Protein AF-A0A2M7IBN9-F1 (afdb_monomer)

Solvent-accessible surface area (backbone atoms only — not comparable to full-atom values): 12007 Å² total; per-residue (Å²): 128,65,73,88,86,82,81,90,45,73,69,54,51,56,48,49,55,52,49,53,57,50,48,53,52,59,75,72,48,92,68,54,70,69,57,52,52,49,52,52,55,53,50,47,42,51,48,30,38,56,55,40,38,81,78,68,38,83,72,50,68,68,49,44,41,36,49,74,72,72,45,91,69,94,69,57,72,61,50,56,44,43,41,55,17,38,50,55,44,52,53,51,43,58,56,44,51,75,68,58,71,87,59,68,43,69,66,53,56,26,48,50,37,31,43,51,35,52,93,69,55,59,76,87,56,50,47,36,70,31,84,60,80,66,73,43,55,40,90,88,79,64,48,78,75,44,71,46,64,57,35,88,49,38,69,59,52,50,51,31,49,30,53,50,70,50,55,86,55,96,75,68,71,54,52,72,59,47,20,53,51,50,26,52,50,43,52,53,50,40,49,39,86,67,62,37,72,48,42,22,53,52,52,24,48,57,60,69,101

Foldseek 3Di:
DDDDDDDCDPVNVVVVVVVVVVVVCVVPDPDDPVRVVVVVLVVLLVCLCVLVVVVPQPDDSVQLSCLVVVHDHDDDPLSSLQSVLSNVLVVVLVVCVVVVPLFDALQNLLVNQLSNCPVPDDPVQRSAFDQDWDFDADPPPRHGPDGADHSVCLVVLRRVLRVVRNDPDPPDDDLLVSLVVQLVSQVRNVGGPDCSSSSSNSSSVSSVD

Mean predicted aligned error: 4.25 Å

Sequence (209 aa):
MFNPTFVITNKILNNISKIEASEEVIRHSPLLPLWEKQFKEEALIRSAYHGTHIEGNNLHKDDAKDVLLGKDVIGRPRDIQEIINYRKVIDFIDEEAKKKIDKISEQIIKKLHRILTDKILVNEQIGEYRTKQVIIKNSANGEVTFRPPVPIEVPFLMREFVYWLGRDDKDKLHPILKAGIAHHELVRIHPFLDGNGRVSRVLATLILF

Structure (mmCIF, N/CA/C/O backbone):
data_AF-A0A2M7IBN9-F1
#
_entry.id   AF-A0A2M7IBN9-F1
#
loop_
_atom_site.group_PDB
_atom_site.id
_atom_site.type_symbol
_atom_site.label_atom_id
_atom_site.label_alt_id
_atom_site.label_comp_id
_atom_site.label_asym_id
_atom_site.label_entity_id
_atom_site.label_seq_id
_atom_site.pdbx_PDB_ins_code
_atom_site.Cartn_x
_atom_site.Cartn_y
_atom_site.Cartn_z
_atom_site.occupancy
_atom_site.B_iso_or_equiv
_atom_site.auth_seq_id
_atom_site.auth_comp_id
_atom_site.auth_asym_id
_atom_site.auth_atom_id
_atom_site.pdbx_PDB_model_num
ATOM 1 N N . MET A 1 1 ? -4.896 2.907 -23.875 1.00 78.81 1 MET A N 1
ATOM 2 C CA . MET A 1 1 ? -5.895 2.964 -22.795 1.00 78.81 1 MET A CA 1
ATOM 3 C C . MET A 1 1 ? -5.805 1.681 -21.983 1.00 78.81 1 MET A C 1
ATOM 5 O O . MET A 1 1 ? -6.078 0.628 -22.549 1.00 78.81 1 MET A O 1
ATOM 9 N N . PHE A 1 2 ? -5.377 1.731 -20.713 1.00 90.38 2 PHE A N 1
ATOM 10 C CA . PHE A 1 2 ? -5.352 0.535 -19.853 1.00 90.38 2 PHE A CA 1
ATOM 11 C C . PHE A 1 2 ? -6.759 -0.072 -19.751 1.00 90.38 2 PHE A C 1
ATOM 13 O O . PHE A 1 2 ? -7.737 0.644 -19.500 1.00 90.38 2 PHE A O 1
ATOM 20 N N . ASN A 1 3 ? -6.839 -1.379 -20.000 1.00 91.06 3 ASN A N 1
ATOM 21 C CA . ASN A 1 3 ? -8.054 -2.176 -19.928 1.00 91.06 3 ASN A CA 1
ATOM 22 C C . ASN A 1 3 ? -7.695 -3.571 -19.382 1.00 91.06 3 ASN A C 1
ATOM 24 O O . ASN A 1 3 ? -7.091 -4.363 -20.113 1.00 91.06 3 ASN A O 1
ATOM 28 N N . PRO A 1 4 ? -7.983 -3.868 -18.105 1.00 91.81 4 PRO A N 1
ATOM 29 C CA . PRO A 1 4 ? -7.586 -5.131 -17.500 1.00 91.81 4 PRO A CA 1
ATOM 30 C C . PRO A 1 4 ? -8.342 -6.297 -18.140 1.00 91.81 4 PRO A C 1
ATOM 32 O O . PRO A 1 4 ? -9.554 -6.243 -18.327 1.00 91.81 4 PRO A O 1
ATOM 35 N N . THR A 1 5 ? -7.624 -7.378 -18.441 1.00 92.00 5 THR A N 1
ATOM 36 C CA . THR A 1 5 ? -8.233 -8.639 -18.880 1.00 92.00 5 THR A CA 1
ATOM 37 C C . THR A 1 5 ? -8.317 -9.577 -17.688 1.00 92.00 5 THR A C 1
ATOM 39 O O . THR A 1 5 ? -7.295 -9.938 -17.106 1.00 92.00 5 THR A O 1
ATOM 42 N N . PHE A 1 6 ? -9.529 -9.963 -17.309 1.00 91.69 6 PHE A N 1
ATOM 43 C CA . PHE A 1 6 ? -9.773 -10.885 -16.208 1.00 91.69 6 PHE A CA 1
ATOM 44 C C . PHE A 1 6 ? -11.021 -11.719 -16.492 1.00 91.69 6 PHE A C 1
ATOM 46 O O . PHE A 1 6 ? -11.883 -11.330 -17.276 1.00 91.69 6 PHE A O 1
ATOM 53 N N . VAL A 1 7 ? -11.108 -12.877 -15.840 1.00 94.00 7 VAL A N 1
ATOM 54 C CA . VAL A 1 7 ? -12.264 -13.771 -15.923 1.00 94.00 7 VAL A CA 1
ATOM 55 C C . VAL A 1 7 ? -12.817 -13.959 -14.523 1.00 94.00 7 VAL A C 1
ATOM 57 O O . VAL A 1 7 ? -12.093 -14.343 -13.601 1.00 94.00 7 VAL A O 1
ATOM 60 N N . ILE A 1 8 ? -14.112 -13.705 -14.362 1.00 94.56 8 ILE A N 1
ATOM 61 C CA . ILE A 1 8 ? -14.817 -13.998 -13.121 1.00 94.56 8 ILE A CA 1
ATOM 62 C C . ILE A 1 8 ? -15.179 -15.483 -13.134 1.00 94.56 8 ILE A C 1
ATOM 64 O O . ILE A 1 8 ? -15.944 -15.948 -13.973 1.00 94.56 8 ILE A O 1
ATOM 68 N N . THR A 1 9 ? -14.604 -16.239 -12.204 1.00 97.25 9 THR A N 1
ATOM 69 C CA . THR A 1 9 ? -14.898 -17.668 -12.033 1.00 97.25 9 THR A CA 1
ATOM 70 C C . THR A 1 9 ? -15.908 -17.878 -10.907 1.00 97.25 9 THR A C 1
ATOM 72 O O . THR A 1 9 ? -16.015 -17.045 -10.005 1.00 97.25 9 THR A O 1
ATOM 75 N N . ASN A 1 10 ? -16.575 -19.037 -10.869 1.00 98.00 10 ASN A N 1
ATOM 76 C CA . ASN A 1 10 ? -17.460 -19.404 -9.751 1.00 98.00 10 ASN A CA 1
ATOM 77 C C . ASN A 1 10 ? -16.745 -19.361 -8.392 1.00 98.00 10 ASN A C 1
ATOM 79 O O . ASN A 1 10 ? -17.351 -19.027 -7.380 1.00 98.00 10 ASN A O 1
ATOM 83 N N . LYS A 1 11 ? -15.436 -19.649 -8.354 1.00 97.94 11 LYS A N 1
ATOM 84 C CA . LYS A 1 11 ? -14.635 -19.525 -7.129 1.00 97.94 11 LYS A CA 1
ATOM 85 C C . LYS A 1 11 ? -14.522 -18.069 -6.671 1.00 97.94 11 LYS A C 1
ATOM 87 O O . LYS A 1 11 ? -14.647 -17.807 -5.480 1.00 97.94 11 LYS A O 1
ATOM 92 N N . ILE A 1 12 ? -14.302 -17.137 -7.601 1.00 96.62 12 ILE A N 1
ATOM 93 C CA . ILE A 1 12 ? -14.260 -15.699 -7.298 1.00 96.62 12 ILE A CA 1
ATOM 94 C C . ILE A 1 12 ? -15.631 -15.228 -6.810 1.00 96.62 12 ILE A C 1
ATOM 96 O O . ILE A 1 12 ? -15.695 -14.591 -5.765 1.00 96.62 12 ILE A O 1
ATOM 100 N N . LEU A 1 13 ? -16.710 -15.600 -7.506 1.00 96.50 13 LEU A N 1
ATOM 101 C CA . LEU A 1 13 ? -18.076 -15.245 -7.104 1.00 96.50 13 LEU A CA 1
ATOM 102 C C . LEU A 1 13 ? -18.398 -15.749 -5.695 1.00 96.50 13 LEU A C 1
ATOM 104 O O . LEU A 1 13 ? -18.777 -14.957 -4.842 1.00 96.50 13 LEU A O 1
ATOM 108 N N . ASN A 1 14 ? -18.137 -17.029 -5.412 1.00 98.00 14 ASN A N 1
ATOM 109 C CA . ASN A 1 14 ? -18.356 -17.608 -4.085 1.00 98.00 14 ASN A CA 1
ATOM 110 C C . ASN A 1 14 ? -17.540 -16.907 -2.988 1.00 98.00 14 ASN A C 1
ATOM 112 O O . ASN A 1 14 ? -18.002 -16.799 -1.854 1.00 98.00 14 ASN A O 1
ATOM 116 N N . ASN A 1 15 ? -16.324 -16.451 -3.299 1.00 97.56 15 ASN A N 1
ATOM 117 C CA . ASN A 1 15 ? -15.509 -15.701 -2.347 1.00 97.56 15 ASN A CA 1
ATOM 118 C C . ASN A 1 15 ? -16.074 -14.299 -2.102 1.00 97.56 15 ASN A C 1
ATOM 120 O O . ASN A 1 15 ? -16.166 -13.903 -0.945 1.00 97.56 15 ASN A O 1
ATOM 124 N N . ILE A 1 16 ? -16.488 -13.584 -3.153 1.00 96.56 16 ILE A N 1
ATOM 125 C CA . ILE A 1 16 ? -17.140 -12.273 -3.023 1.00 96.56 16 ILE A CA 1
ATOM 126 C C . ILE A 1 16 ? -18.407 -12.412 -2.178 1.00 96.56 16 ILE A C 1
ATOM 128 O O . ILE A 1 16 ? -18.530 -11.720 -1.177 1.00 96.56 16 ILE A O 1
ATOM 132 N N . SER A 1 17 ? -19.281 -13.380 -2.473 1.00 97.12 17 SER A N 1
ATOM 133 C CA . SER A 1 17 ? -20.505 -13.601 -1.691 1.00 97.12 17 SER A CA 1
ATOM 134 C C . SER A 1 17 ? -20.235 -13.857 -0.204 1.00 97.12 17 SER A C 1
ATOM 136 O O . SER A 1 17 ? -20.979 -13.379 0.644 1.00 97.12 17 SER A O 1
ATOM 138 N N . LYS A 1 18 ? -19.166 -14.591 0.138 1.00 97.94 18 LYS A N 1
ATOM 139 C CA . LYS A 1 18 ? -18.773 -14.817 1.541 1.00 97.94 18 LYS A CA 1
ATOM 140 C C . LYS A 1 18 ? -18.232 -13.558 2.215 1.00 97.94 18 LYS A C 1
ATOM 142 O O . LYS A 1 18 ? -18.478 -13.371 3.406 1.00 97.94 18 LYS A O 1
ATOM 147 N N . ILE A 1 19 ? -17.474 -12.743 1.480 1.00 96.56 19 ILE A N 1
ATOM 148 C CA . ILE A 1 19 ? -16.934 -11.475 1.981 1.00 96.56 19 ILE A CA 1
ATOM 149 C C . ILE A 1 19 ? -18.088 -10.513 2.256 1.00 96.56 19 ILE A C 1
ATOM 151 O O . ILE A 1 19 ? -18.212 -10.079 3.393 1.00 96.56 19 ILE A O 1
ATOM 155 N N . GLU A 1 20 ? -18.977 -10.296 1.286 1.00 95.81 20 GLU A N 1
ATOM 156 C CA . GLU A 1 20 ? -20.157 -9.429 1.425 1.00 95.81 20 GLU A CA 1
ATOM 157 C C . GLU A 1 20 ? -21.059 -9.875 2.583 1.00 95.81 20 GLU A C 1
ATOM 159 O O . GLU A 1 20 ? -21.444 -9.069 3.421 1.00 95.81 20 GLU A O 1
ATOM 164 N N . ALA A 1 21 ? -21.333 -11.181 2.704 1.00 96.88 21 ALA A N 1
ATOM 165 C CA . ALA A 1 21 ? -22.134 -11.699 3.813 1.00 96.88 21 ALA A CA 1
ATOM 166 C C . ALA A 1 21 ? -21.483 -11.431 5.182 1.00 96.88 21 ALA A C 1
ATOM 168 O O . ALA A 1 21 ? -22.176 -11.167 6.161 1.00 96.88 21 ALA 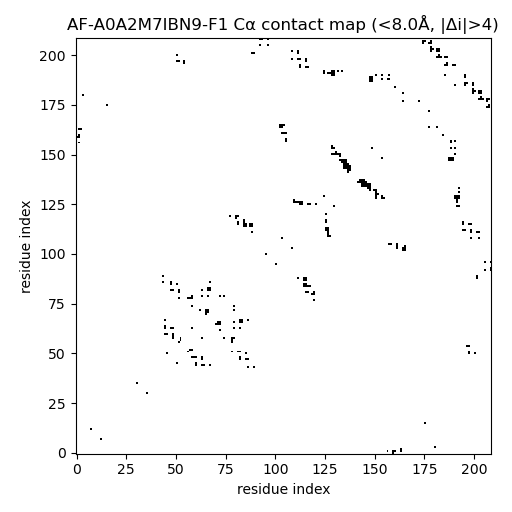A O 1
ATOM 169 N N . SER A 1 22 ? -20.152 -11.509 5.259 1.00 96.19 22 SER A N 1
ATOM 170 C CA . SER A 1 22 ? -19.409 -11.254 6.498 1.00 96.19 22 SER A CA 1
ATOM 171 C C . SER A 1 22 ? -19.332 -9.757 6.806 1.00 96.19 22 SER A C 1
ATOM 173 O O . SER A 1 22 ? -19.460 -9.360 7.962 1.00 96.19 22 SER A O 1
ATOM 175 N N . GLU A 1 23 ? -19.141 -8.928 5.779 1.00 93.62 23 GLU A N 1
ATOM 176 C CA . GLU A 1 23 ? -19.142 -7.470 5.878 1.00 93.62 23 GLU A CA 1
ATOM 177 C C . GLU A 1 23 ? -20.494 -6.950 6.366 1.00 93.62 23 GLU A C 1
ATOM 179 O O . GLU A 1 23 ? -20.528 -6.146 7.294 1.00 93.62 23 GLU A O 1
ATOM 184 N N . GLU A 1 24 ? -21.596 -7.462 5.819 1.00 95.12 24 GLU A N 1
ATOM 185 C CA . GLU A 1 24 ? -22.952 -7.070 6.208 1.00 95.12 24 GLU A CA 1
ATOM 186 C C . GLU A 1 24 ? -23.222 -7.361 7.691 1.00 95.12 24 GLU A C 1
ATOM 188 O O . GLU A 1 24 ? -23.715 -6.504 8.429 1.00 95.12 24 GLU A O 1
ATOM 193 N N . VAL A 1 25 ? -22.806 -8.538 8.175 1.00 94.81 25 VAL A N 1
ATOM 194 C CA . VAL A 1 25 ? -22.886 -8.874 9.605 1.00 94.81 25 VAL A CA 1
ATOM 195 C C . VAL A 1 25 ? -22.097 -7.870 10.444 1.00 94.81 25 VAL A C 1
ATOM 197 O O . VAL A 1 25 ? -22.600 -7.412 11.469 1.00 94.81 25 VAL A O 1
ATOM 200 N N . ILE A 1 26 ? -20.884 -7.495 10.025 1.00 91.38 26 ILE A N 1
ATOM 201 C CA . ILE A 1 26 ? -20.045 -6.535 10.758 1.00 91.38 26 ILE A CA 1
ATOM 202 C C . ILE A 1 26 ? -20.678 -5.137 10.757 1.00 91.38 26 ILE A C 1
ATOM 204 O O . ILE A 1 26 ? -20.758 -4.517 11.818 1.00 91.38 26 ILE A O 1
ATOM 208 N N . ARG A 1 27 ? -21.159 -4.649 9.606 1.00 89.56 27 ARG A N 1
ATOM 209 C CA . ARG A 1 27 ? -21.756 -3.308 9.456 1.00 89.56 27 ARG A CA 1
ATOM 210 C C . ARG A 1 27 ? -23.017 -3.119 10.295 1.00 89.56 27 ARG A C 1
ATOM 212 O O . ARG A 1 27 ? -23.250 -2.018 10.788 1.00 89.56 27 ARG A O 1
ATOM 219 N N . HIS A 1 28 ? -23.801 -4.181 10.473 1.00 92.62 28 HIS A N 1
ATOM 220 C CA . HIS A 1 28 ? -25.064 -4.143 11.213 1.00 92.62 28 HIS A CA 1
ATOM 221 C C . HIS A 1 28 ? -24.975 -4.705 12.639 1.00 92.62 28 HIS A C 1
ATOM 223 O O . HIS A 1 28 ? -25.976 -4.728 13.357 1.00 92.62 28 HIS A O 1
ATOM 229 N N . SER A 1 29 ? -23.788 -5.127 13.083 1.00 92.25 29 SER A N 1
ATOM 230 C CA . SER A 1 29 ? -23.578 -5.573 14.461 1.00 92.25 29 SER A CA 1
ATOM 231 C C . SER A 1 29 ? -23.591 -4.387 15.434 1.00 92.25 29 SER A C 1
ATOM 233 O O . SER A 1 29 ? -22.875 -3.408 15.215 1.00 92.25 29 SER A O 1
ATOM 235 N N . PRO A 1 30 ? -24.336 -4.460 16.553 1.00 90.94 30 PRO A N 1
ATOM 236 C CA . PRO A 1 30 ? -24.292 -3.429 17.582 1.00 90.94 30 PRO A CA 1
ATOM 237 C C . PRO A 1 30 ? -22.958 -3.510 18.340 1.00 90.94 30 PRO A C 1
ATOM 239 O O . PRO A 1 30 ? -22.798 -4.299 19.272 1.00 90.94 30 PRO A O 1
ATOM 242 N N . LEU A 1 31 ? -21.981 -2.700 17.933 1.00 88.56 31 LEU A N 1
ATOM 243 C CA . LEU A 1 31 ? -20.672 -2.617 18.581 1.00 88.56 31 LEU A CA 1
ATOM 244 C C . LEU A 1 31 ? -20.651 -1.479 19.604 1.00 88.56 31 LEU A C 1
ATOM 246 O O . LEU A 1 31 ? -20.965 -0.334 19.284 1.00 88.56 31 LEU A O 1
ATOM 250 N N . LEU A 1 32 ? -20.240 -1.775 20.843 1.00 93.44 32 LEU A N 1
ATOM 251 C CA . LEU A 1 32 ? -19.954 -0.705 21.802 1.00 93.44 32 LEU A CA 1
ATOM 252 C C . LEU A 1 32 ? -18.694 0.053 21.345 1.00 93.44 32 LEU A C 1
ATOM 254 O O . LEU A 1 32 ? -17.743 -0.595 20.894 1.00 93.44 32 LEU A O 1
ATOM 258 N N . PRO A 1 33 ? -18.613 1.382 21.552 1.00 92.38 33 PRO A N 1
ATOM 259 C CA . PRO A 1 33 ? -17.470 2.189 21.110 1.00 92.38 33 PRO A CA 1
ATOM 260 C C . PRO A 1 33 ? -16.101 1.677 21.588 1.00 92.38 33 PRO A C 1
ATOM 262 O O . PRO A 1 33 ? -15.102 1.802 20.883 1.00 92.38 33 PRO A O 1
ATOM 265 N N . LEU A 1 34 ? -16.048 1.067 22.778 1.00 93.75 34 LEU A N 1
ATOM 266 C CA . LEU A 1 34 ? -14.828 0.462 23.315 1.00 93.75 34 LEU A CA 1
ATOM 267 C C . LEU A 1 34 ? -14.329 -0.708 22.450 1.00 93.75 34 LEU A C 1
ATOM 269 O O . LEU A 1 34 ? -13.141 -0.773 22.142 1.00 93.75 34 LEU A O 1
ATOM 273 N N . TRP A 1 35 ? -15.233 -1.599 22.030 1.00 93.12 35 TRP A N 1
ATOM 274 C CA . TRP A 1 35 ? -14.903 -2.746 21.179 1.00 93.12 35 TRP A CA 1
ATOM 275 C C . TRP A 1 35 ? -14.510 -2.302 19.773 1.00 93.12 35 TRP A C 1
ATOM 277 O O . TRP A 1 35 ? -13.536 -2.807 19.225 1.00 93.12 35 TRP A O 1
ATOM 287 N N . GLU A 1 36 ? -15.210 -1.314 19.209 1.00 90.94 36 GLU A N 1
ATOM 288 C CA . GLU A 1 36 ? -14.853 -0.748 17.905 1.00 90.94 36 GLU A CA 1
ATOM 289 C C . GLU A 1 36 ? -13.424 -0.187 17.915 1.00 90.94 36 GLU A C 1
ATOM 291 O O . GLU A 1 36 ? -12.625 -0.487 17.024 1.00 90.94 36 GLU A O 1
ATOM 296 N N . LYS A 1 37 ? -13.077 0.588 18.952 1.00 91.56 37 LYS A N 1
ATOM 297 C CA . LYS A 1 37 ? -11.721 1.116 19.128 1.00 91.56 37 LYS A CA 1
ATOM 298 C C . LYS A 1 37 ? -10.692 -0.013 19.210 1.00 91.56 37 LYS A C 1
ATOM 300 O O . LYS A 1 37 ? -9.690 0.038 18.497 1.00 91.56 37 LYS A O 1
ATOM 305 N N . GLN A 1 38 ? -10.955 -1.036 20.023 1.00 93.50 38 GLN A N 1
ATOM 306 C CA . GLN A 1 38 ? -10.052 -2.177 20.172 1.00 93.50 38 GLN A CA 1
ATOM 307 C C . GLN A 1 38 ? -9.847 -2.921 18.843 1.00 93.50 38 GLN A C 1
ATOM 309 O O . GLN A 1 38 ? -8.709 -3.195 18.463 1.00 93.50 38 GLN A O 1
ATOM 314 N N . PHE A 1 39 ? -10.915 -3.196 18.089 1.00 93.31 39 PHE A N 1
ATOM 315 C CA . PHE A 1 39 ? -10.802 -3.870 16.794 1.00 93.31 39 PHE A CA 1
ATOM 316 C C . PHE A 1 39 ? -10.023 -3.044 15.769 1.00 93.31 39 PHE A C 1
ATOM 318 O O . PHE A 1 39 ? -9.224 -3.609 15.020 1.00 93.31 39 PHE A O 1
ATOM 325 N N . LYS A 1 40 ? -10.190 -1.716 15.755 1.00 91.31 40 LYS A N 1
ATOM 326 C CA . LYS A 1 40 ? -9.394 -0.825 14.893 1.00 91.31 40 LYS A CA 1
ATOM 327 C C . LYS A 1 40 ? -7.911 -0.844 15.264 1.00 91.31 40 LYS A C 1
ATOM 329 O O . LYS A 1 40 ? -7.066 -0.919 14.373 1.00 91.31 40 LYS A O 1
ATOM 334 N N . GLU A 1 41 ? -7.584 -0.818 16.554 1.00 92.62 41 GLU A N 1
ATOM 335 C CA . GLU A 1 41 ? -6.198 -0.918 17.032 1.00 92.62 41 GLU A CA 1
ATOM 336 C C . GLU A 1 41 ? -5.568 -2.270 16.663 1.00 92.62 41 GLU A C 1
ATOM 338 O O . GLU A 1 41 ? -4.456 -2.318 16.131 1.00 92.62 41 GLU A O 1
ATOM 343 N N . GLU A 1 42 ? -6.289 -3.374 16.857 1.00 94.56 42 GLU A N 1
ATOM 344 C CA . GLU A 1 42 ? -5.821 -4.709 16.472 1.00 94.56 42 GLU A CA 1
ATOM 345 C C . GLU A 1 42 ? -5.641 -4.850 14.952 1.00 94.56 42 GLU A C 1
ATOM 347 O O . GLU A 1 42 ? -4.639 -5.412 14.491 1.00 94.56 42 GLU A O 1
ATOM 352 N N . ALA A 1 43 ? -6.579 -4.321 14.160 1.00 93.56 43 ALA A N 1
ATOM 353 C CA . ALA A 1 43 ? -6.495 -4.315 12.702 1.00 93.56 43 ALA A CA 1
ATOM 354 C C . ALA A 1 43 ? -5.287 -3.508 12.210 1.00 93.56 43 ALA A C 1
ATOM 356 O O . ALA A 1 43 ? -4.568 -3.962 11.313 1.00 93.56 43 ALA A O 1
ATOM 357 N N . LEU A 1 44 ? -5.014 -2.357 12.829 1.00 94.50 44 LEU A N 1
ATOM 358 C CA . LEU A 1 44 ? -3.832 -1.552 12.545 1.00 94.50 44 LEU A CA 1
ATOM 359 C C . LEU A 1 44 ? -2.542 -2.322 12.843 1.00 94.50 44 LEU A C 1
ATOM 361 O O . LEU A 1 44 ? -1.673 -2.382 11.975 1.00 94.50 44 LEU A O 1
ATOM 365 N N . ILE A 1 45 ? -2.416 -2.919 14.034 1.00 95.94 45 ILE A N 1
ATOM 366 C CA . ILE A 1 45 ? -1.213 -3.676 14.423 1.00 95.94 45 ILE A CA 1
ATOM 367 C C . ILE A 1 45 ? -0.949 -4.789 13.410 1.00 95.94 45 ILE A C 1
ATOM 369 O O . ILE A 1 45 ? 0.170 -4.937 12.920 1.00 95.94 45 ILE A O 1
ATOM 373 N N . ARG A 1 46 ? -1.988 -5.552 13.049 1.00 95.44 46 ARG A N 1
ATOM 374 C CA . ARG A 1 46 ? -1.877 -6.627 12.053 1.00 95.44 46 ARG A CA 1
ATOM 375 C C . ARG A 1 46 ? -1.476 -6.092 10.681 1.00 95.44 46 ARG A C 1
ATOM 377 O O . ARG A 1 46 ? -0.627 -6.698 10.032 1.00 95.44 46 ARG A O 1
ATOM 384 N N . SER A 1 47 ? -2.064 -4.978 10.255 1.00 93.94 47 SER A N 1
ATOM 385 C CA . SER A 1 47 ? -1.788 -4.373 8.950 1.00 93.94 47 SER A CA 1
ATOM 386 C C . SER A 1 47 ? -0.363 -3.834 8.864 1.00 93.94 47 SER A C 1
ATOM 388 O O . SER A 1 47 ? 0.324 -4.114 7.886 1.00 93.94 47 SER A O 1
ATOM 390 N N . ALA A 1 48 ? 0.102 -3.127 9.896 1.00 95.31 48 ALA A N 1
ATOM 391 C CA . ALA A 1 48 ? 1.463 -2.610 9.963 1.00 95.31 48 ALA A CA 1
ATOM 392 C C . ALA A 1 48 ? 2.485 -3.749 10.012 1.00 95.31 48 ALA A C 1
ATOM 394 O O . ALA A 1 48 ? 3.396 -3.778 9.191 1.00 95.31 48 ALA A O 1
ATOM 395 N N . TYR A 1 49 ? 2.287 -4.728 10.902 1.00 96.56 49 TYR A N 1
ATOM 396 C CA . TYR A 1 49 ? 3.180 -5.878 11.036 1.00 96.56 49 TYR A CA 1
ATOM 397 C C . TYR A 1 49 ? 3.277 -6.688 9.738 1.00 96.56 49 TYR A C 1
ATOM 399 O O . TYR A 1 49 ? 4.355 -6.814 9.167 1.00 96.56 49 TYR A O 1
ATOM 407 N N . HIS A 1 50 ? 2.163 -7.216 9.218 1.00 95.56 50 HIS A N 1
ATOM 408 C CA . HIS A 1 50 ? 2.217 -8.046 8.009 1.00 95.56 50 HIS A CA 1
ATOM 409 C C . HIS A 1 50 ? 2.587 -7.229 6.765 1.00 95.56 50 HIS A C 1
ATOM 411 O O . HIS A 1 50 ? 3.263 -7.736 5.870 1.00 95.56 50 HIS A O 1
ATOM 417 N N . GLY A 1 51 ? 2.181 -5.958 6.717 1.00 92.62 51 GLY A N 1
ATOM 418 C CA . GLY A 1 51 ? 2.487 -5.049 5.623 1.00 92.62 51 GLY A CA 1
ATOM 419 C C . GLY A 1 51 ? 3.976 -4.740 5.486 1.00 92.62 51 GLY A C 1
ATOM 420 O O . GLY A 1 51 ? 4.427 -4.540 4.359 1.00 92.62 51 GLY A O 1
ATOM 421 N N . THR A 1 52 ? 4.748 -4.726 6.573 1.00 93.94 52 THR A N 1
ATOM 422 C CA . THR A 1 52 ? 6.209 -4.541 6.522 1.00 93.94 52 THR A CA 1
ATOM 423 C C . THR A 1 52 ? 6.960 -5.873 6.523 1.00 93.94 52 THR A C 1
ATOM 425 O O . THR A 1 52 ? 7.961 -6.003 5.821 1.00 93.94 52 THR A O 1
ATOM 428 N N . HIS A 1 53 ? 6.464 -6.894 7.227 1.00 94.94 53 HIS A N 1
ATOM 429 C CA . HIS A 1 53 ? 7.130 -8.196 7.341 1.00 94.94 53 HIS A CA 1
ATOM 430 C C . HIS A 1 53 ? 7.274 -8.915 5.991 1.00 94.94 53 HIS A C 1
ATOM 432 O O . HIS A 1 53 ? 8.320 -9.497 5.714 1.00 94.94 53 HIS A O 1
ATOM 438 N N . ILE A 1 54 ? 6.276 -8.800 5.104 1.00 91.81 54 ILE A N 1
ATOM 439 C CA . ILE A 1 54 ? 6.348 -9.334 3.727 1.00 91.81 54 ILE A CA 1
ATOM 440 C C . ILE A 1 54 ? 7.536 -8.745 2.943 1.00 91.81 54 ILE A C 1
ATOM 442 O O . ILE A 1 54 ? 8.080 -9.406 2.063 1.00 91.81 54 ILE A O 1
ATOM 446 N N . GLU A 1 55 ? 7.960 -7.523 3.272 1.00 89.12 55 GLU A N 1
ATOM 447 C CA . GLU A 1 55 ? 9.085 -6.834 2.625 1.00 89.12 55 GLU A CA 1
ATOM 448 C C . GLU A 1 55 ? 10.431 -7.076 3.342 1.00 89.12 55 GLU A C 1
ATOM 450 O O . GLU A 1 55 ? 11.437 -6.467 2.981 1.00 89.12 55 GLU A O 1
ATOM 455 N N . GLY A 1 56 ? 10.472 -7.958 4.351 1.00 90.75 56 GLY A N 1
ATOM 456 C CA . GLY A 1 56 ? 11.697 -8.316 5.079 1.00 90.75 56 GLY A CA 1
ATOM 457 C C . GLY A 1 56 ? 11.970 -7.497 6.346 1.00 90.75 56 GLY A C 1
ATOM 458 O O . GLY A 1 56 ? 13.116 -7.430 6.805 1.00 90.75 56 GLY A O 1
ATOM 459 N N . ASN A 1 57 ? 10.943 -6.859 6.913 1.00 94.56 57 ASN A N 1
ATOM 460 C CA . ASN A 1 57 ? 11.020 -6.272 8.249 1.00 94.56 57 ASN A CA 1
ATOM 461 C C . ASN A 1 57 ? 11.052 -7.386 9.310 1.00 94.56 57 ASN A C 1
ATOM 463 O O . ASN A 1 57 ? 10.174 -8.251 9.331 1.00 94.56 57 ASN A O 1
ATOM 467 N N . ASN A 1 58 ? 12.061 -7.372 10.182 1.00 93.50 58 ASN A N 1
ATOM 468 C CA . ASN A 1 58 ? 12.339 -8.472 11.112 1.00 93.50 58 ASN A CA 1
ATOM 469 C C . ASN A 1 58 ? 11.771 -8.265 12.523 1.00 93.50 58 ASN A C 1
ATOM 471 O O . ASN A 1 58 ? 12.003 -9.114 13.381 1.00 93.50 58 ASN A O 1
ATOM 475 N N . LEU A 1 59 ? 11.057 -7.166 12.784 1.00 94.75 59 LEU A N 1
ATOM 476 C CA . LEU A 1 59 ? 10.400 -6.966 14.077 1.00 94.75 59 LEU A CA 1
ATOM 477 C C . LEU A 1 59 ? 9.359 -8.058 14.320 1.00 94.75 59 LEU A C 1
ATOM 479 O O . LEU A 1 59 ? 8.683 -8.494 13.385 1.00 94.75 59 LEU A O 1
ATOM 483 N N . HIS A 1 60 ? 9.195 -8.477 15.573 1.00 95.56 60 HIS A N 1
ATOM 484 C CA . HIS A 1 60 ? 8.097 -9.355 15.952 1.00 95.56 60 HIS A CA 1
ATOM 485 C C . HIS A 1 60 ? 6.774 -8.580 16.016 1.00 95.56 60 HIS A C 1
ATOM 487 O O . HIS A 1 60 ? 6.719 -7.350 16.002 1.00 95.56 60 HIS A O 1
ATOM 493 N N . LYS A 1 61 ? 5.659 -9.310 16.086 1.00 95.19 61 LYS A N 1
ATOM 494 C CA . LYS A 1 61 ? 4.332 -8.689 16.172 1.00 95.19 61 LYS A CA 1
ATOM 495 C C . LYS A 1 61 ? 4.170 -7.844 17.443 1.00 95.19 61 LYS A C 1
ATOM 497 O O . LYS A 1 61 ? 3.548 -6.785 17.383 1.00 95.19 61 LYS A O 1
ATOM 502 N N . ASP A 1 62 ? 4.735 -8.299 18.560 1.00 95.62 62 ASP A N 1
ATOM 503 C CA . ASP A 1 62 ? 4.699 -7.564 19.828 1.00 95.62 62 ASP A CA 1
ATOM 504 C C . ASP A 1 62 ? 5.574 -6.307 19.775 1.00 95.62 62 ASP A C 1
ATOM 506 O O . ASP A 1 62 ? 5.132 -5.251 20.217 1.00 95.62 62 ASP A O 1
ATOM 510 N N . ASP A 1 63 ? 6.728 -6.370 19.104 1.00 96.50 63 ASP A N 1
ATOM 511 C CA . ASP A 1 63 ? 7.563 -5.196 18.828 1.00 96.50 63 ASP A CA 1
ATOM 512 C C . ASP A 1 63 ? 6.797 -4.158 17.997 1.00 96.50 63 ASP A C 1
ATOM 514 O O . ASP A 1 63 ? 6.755 -2.978 18.337 1.00 96.50 63 ASP A O 1
ATOM 518 N N . ALA A 1 64 ? 6.129 -4.587 16.919 1.00 95.06 64 ALA A N 1
ATOM 519 C CA . ALA A 1 64 ? 5.315 -3.694 16.097 1.00 95.06 64 ALA A CA 1
ATOM 520 C C . ALA A 1 64 ? 4.184 -3.043 16.912 1.00 95.06 64 ALA A C 1
ATOM 522 O O . ALA A 1 64 ? 3.911 -1.854 16.748 1.00 95.06 64 ALA A O 1
ATOM 523 N N . LYS A 1 65 ? 3.545 -3.797 17.815 1.00 96.38 65 LYS A N 1
ATOM 524 C CA . LYS A 1 65 ? 2.550 -3.259 18.750 1.00 96.38 65 LYS A CA 1
ATOM 525 C C . LYS A 1 65 ? 3.169 -2.218 19.681 1.00 96.38 65 LYS A C 1
ATOM 527 O O . LYS A 1 65 ? 2.588 -1.148 19.846 1.00 96.38 65 LYS A O 1
ATOM 532 N N . ASP A 1 66 ? 4.321 -2.508 20.269 1.00 97.06 66 ASP A N 1
ATOM 533 C CA . ASP A 1 66 ? 4.994 -1.602 21.195 1.00 97.06 66 ASP A CA 1
ATOM 534 C C . ASP A 1 66 ? 5.443 -0.305 20.504 1.00 97.06 66 ASP A C 1
ATOM 536 O O . ASP A 1 66 ? 5.200 0.774 21.049 1.00 97.06 66 ASP A O 1
ATOM 540 N N . VAL A 1 67 ? 5.931 -0.376 19.258 1.00 96.44 67 VAL A N 1
ATOM 541 C CA . VAL A 1 67 ? 6.198 0.812 18.422 1.00 96.44 67 VAL A CA 1
ATOM 542 C C . VAL A 1 67 ? 4.930 1.650 18.227 1.00 96.44 67 VAL A C 1
ATOM 544 O O . VAL A 1 67 ? 4.961 2.870 18.384 1.00 96.44 67 VAL A O 1
ATOM 547 N N . LEU A 1 68 ? 3.797 1.019 17.903 1.00 94.25 68 LEU A N 1
ATOM 548 C CA . LEU A 1 68 ? 2.523 1.721 17.690 1.00 94.25 68 LEU A CA 1
ATOM 549 C C . LEU A 1 68 ? 1.951 2.342 18.973 1.00 94.25 68 LEU A C 1
ATOM 551 O O . LEU A 1 68 ? 1.222 3.331 18.896 1.00 94.25 68 LEU A O 1
ATOM 555 N N . LEU A 1 69 ? 2.295 1.785 20.135 1.00 93.06 69 LEU A N 1
ATOM 556 C CA . LEU A 1 69 ? 1.967 2.332 21.454 1.00 93.06 69 LEU A CA 1
ATOM 557 C C . LEU A 1 69 ? 2.960 3.410 21.923 1.00 93.06 69 LEU A C 1
ATOM 559 O O . LEU A 1 69 ? 2.779 3.961 23.007 1.00 93.06 69 LEU A O 1
ATOM 563 N N . GLY A 1 70 ? 3.989 3.718 21.128 1.00 92.44 70 GLY A N 1
ATOM 564 C CA . GLY A 1 70 ? 5.001 4.722 21.458 1.00 92.44 70 GLY A CA 1
ATOM 565 C C . GLY A 1 70 ? 6.018 4.263 22.504 1.00 92.44 70 GLY A C 1
ATOM 566 O O . GLY A 1 70 ? 6.615 5.107 23.168 1.00 92.44 70 GLY A O 1
ATOM 567 N N . LYS A 1 71 ? 6.199 2.951 22.680 1.00 94.75 71 LYS A N 1
ATOM 568 C CA . LYS A 1 71 ? 7.244 2.396 23.545 1.00 94.75 71 LYS A CA 1
ATOM 569 C C . LYS A 1 71 ? 8.563 2.255 22.791 1.00 94.75 71 LYS A C 1
ATOM 571 O O . LYS A 1 71 ? 8.586 2.119 21.567 1.00 94.75 71 LYS A O 1
ATOM 576 N N . ASP A 1 72 ? 9.652 2.218 23.549 1.00 91.00 72 ASP A N 1
ATOM 577 C CA . ASP A 1 72 ? 10.975 1.920 23.014 1.00 91.00 72 ASP A CA 1
ATOM 578 C C . ASP A 1 72 ? 11.088 0.441 22.637 1.00 91.00 72 ASP A C 1
ATOM 580 O O . ASP A 1 72 ? 10.724 -0.448 23.408 1.00 91.00 72 ASP A O 1
ATOM 584 N N . VAL A 1 73 ? 11.620 0.184 21.442 1.00 94.69 73 VAL A N 1
ATOM 585 C CA . VAL A 1 73 ? 11.798 -1.157 20.879 1.00 94.69 73 VAL A CA 1
ATOM 586 C C . VAL A 1 73 ? 13.213 -1.287 20.336 1.00 94.69 73 VAL A C 1
ATOM 588 O O . VAL A 1 73 ? 13.729 -0.386 19.672 1.00 94.69 73 VAL A O 1
ATOM 591 N N . ILE A 1 74 ? 13.846 -2.427 20.601 1.00 92.94 74 ILE A N 1
ATOM 592 C CA . ILE A 1 74 ? 15.185 -2.733 20.098 1.00 92.94 74 ILE A CA 1
ATOM 593 C C . ILE A 1 74 ? 15.047 -3.330 18.696 1.00 92.94 74 ILE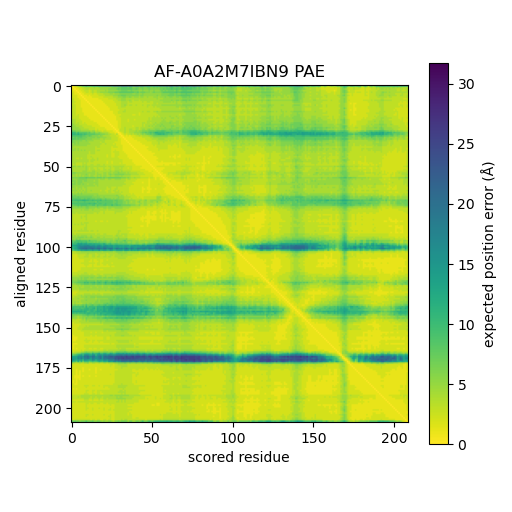 A C 1
ATOM 595 O O . ILE A 1 74 ? 14.549 -4.436 18.523 1.00 92.94 74 ILE A O 1
ATOM 599 N N . GLY A 1 75 ? 15.515 -2.607 17.682 1.00 93.25 75 GLY A N 1
ATOM 600 C CA . GLY A 1 75 ? 15.470 -3.063 16.296 1.00 93.25 75 GLY A CA 1
ATOM 601 C C . GLY A 1 75 ? 16.239 -2.139 15.362 1.00 93.25 75 GLY A C 1
ATOM 602 O O . GLY A 1 75 ? 16.776 -1.109 15.776 1.00 93.25 75 GLY A O 1
ATOM 603 N N . ARG A 1 76 ? 16.304 -2.493 14.074 1.00 95.44 76 ARG A N 1
ATOM 604 C CA . ARG A 1 76 ? 16.909 -1.597 13.079 1.00 95.44 76 ARG A CA 1
ATOM 605 C C . ARG A 1 76 ? 16.080 -0.306 13.024 1.00 95.44 76 ARG A C 1
ATOM 607 O O . ARG A 1 76 ? 14.861 -0.405 12.880 1.00 95.44 76 ARG A O 1
ATOM 614 N N . PRO A 1 77 ? 16.696 0.893 13.029 1.00 95.19 77 PRO A N 1
ATOM 615 C CA . PRO A 1 77 ? 15.950 2.152 12.949 1.00 95.19 77 PRO A CA 1
ATOM 616 C C . PRO A 1 77 ? 14.992 2.210 11.752 1.00 95.19 77 PRO A C 1
ATOM 618 O O . PRO A 1 77 ? 13.876 2.707 11.867 1.00 95.19 77 PRO A O 1
ATOM 621 N N . ARG A 1 78 ? 15.402 1.624 10.617 1.00 95.25 78 ARG A N 1
ATOM 622 C CA . ARG A 1 78 ? 14.556 1.478 9.428 1.00 95.25 78 ARG A CA 1
ATOM 623 C C . ARG A 1 78 ? 13.301 0.646 9.702 1.00 95.25 78 ARG A C 1
ATOM 625 O O . ARG A 1 78 ? 12.226 1.067 9.301 1.00 95.25 78 ARG A O 1
ATOM 632 N N . ASP A 1 79 ? 13.419 -0.487 10.390 1.00 96.38 79 ASP A N 1
ATOM 633 C CA . ASP A 1 79 ? 12.280 -1.376 10.646 1.00 96.38 79 ASP A CA 1
ATOM 634 C C . ASP A 1 79 ? 11.234 -0.707 11.547 1.00 96.38 79 ASP A C 1
ATOM 636 O O . ASP A 1 79 ? 10.034 -0.807 11.289 1.00 96.38 79 ASP A O 1
ATOM 640 N N . ILE A 1 80 ? 11.693 0.024 12.567 1.00 97.12 80 ILE A N 1
ATOM 641 C CA . ILE A 1 80 ? 10.836 0.813 13.462 1.00 97.12 80 ILE A CA 1
ATOM 642 C C . ILE A 1 80 ? 10.142 1.928 12.668 1.00 97.12 80 ILE A C 1
ATOM 644 O O . ILE A 1 80 ? 8.925 2.105 12.757 1.00 97.12 80 ILE A O 1
ATOM 648 N N . GLN A 1 81 ? 10.900 2.651 11.835 1.00 97.25 81 GLN A N 1
ATOM 649 C CA . GLN A 1 81 ? 10.365 3.734 11.011 1.00 97.25 81 GLN A CA 1
ATOM 650 C C . GLN A 1 81 ? 9.314 3.240 10.007 1.00 97.25 81 GLN A C 1
ATOM 652 O O . GLN A 1 81 ? 8.332 3.938 9.765 1.00 97.25 81 GLN A O 1
ATOM 657 N N . GLU A 1 82 ? 9.471 2.035 9.458 1.00 96.88 82 GLU A N 1
ATOM 658 C CA . GLU A 1 82 ? 8.485 1.423 8.563 1.00 96.88 82 GLU A CA 1
ATOM 659 C C . GLU A 1 82 ? 7.134 1.182 9.244 1.00 96.88 82 GLU A C 1
ATOM 661 O O . GLU A 1 82 ? 6.100 1.474 8.642 1.00 96.88 82 GLU A O 1
ATOM 666 N N . ILE A 1 83 ? 7.128 0.715 10.497 1.00 97.56 83 ILE A N 1
ATOM 667 C CA . ILE A 1 83 ? 5.897 0.538 11.284 1.00 97.56 83 ILE A CA 1
ATOM 668 C C . ILE A 1 83 ? 5.235 1.892 11.567 1.00 97.56 83 ILE A C 1
ATOM 670 O O . ILE A 1 83 ? 4.029 2.051 11.354 1.00 97.56 83 ILE A O 1
ATOM 674 N N . ILE A 1 84 ? 6.025 2.895 11.969 1.00 97.19 84 ILE A N 1
ATOM 675 C CA . ILE A 1 84 ? 5.539 4.265 12.206 1.00 97.19 84 ILE A CA 1
ATOM 676 C C . ILE A 1 84 ? 4.916 4.848 10.930 1.00 97.19 84 ILE A C 1
ATOM 678 O O . ILE A 1 84 ? 3.834 5.436 10.965 1.00 97.19 84 ILE A O 1
ATOM 682 N N . ASN A 1 85 ? 5.578 4.676 9.786 1.00 97.62 85 ASN A N 1
ATOM 683 C CA . ASN A 1 85 ? 5.082 5.154 8.499 1.00 97.62 85 ASN A CA 1
ATOM 684 C C . ASN A 1 85 ? 3.795 4.442 8.079 1.00 97.62 85 ASN A C 1
ATOM 686 O O . ASN A 1 85 ? 2.892 5.078 7.534 1.00 97.62 85 ASN A O 1
ATOM 690 N N . TYR A 1 86 ? 3.680 3.144 8.369 1.00 96.56 86 TYR A N 1
ATOM 691 C CA . TYR A 1 86 ? 2.459 2.395 8.097 1.00 96.56 86 TYR A CA 1
ATOM 692 C C . TYR A 1 86 ? 1.278 2.915 8.932 1.00 96.56 86 TYR A C 1
ATOM 694 O O . TYR A 1 86 ? 0.177 3.064 8.410 1.00 96.56 86 TYR A O 1
ATOM 702 N N . ARG A 1 87 ? 1.489 3.283 10.202 1.00 95.81 87 ARG A N 1
ATOM 703 C CA . ARG A 1 87 ? 0.445 3.951 11.001 1.00 95.81 87 ARG A CA 1
ATOM 704 C C . ARG A 1 87 ? -0.010 5.254 10.365 1.00 95.81 87 ARG A C 1
ATOM 706 O O . ARG A 1 87 ? -1.197 5.412 10.100 1.00 95.81 87 ARG A O 1
ATOM 713 N N . LYS A 1 88 ? 0.941 6.129 10.031 1.00 97.31 88 LYS A N 1
ATOM 714 C CA . LYS A 1 88 ? 0.645 7.415 9.384 1.00 97.31 88 LYS A CA 1
ATOM 715 C C . LYS A 1 88 ? -0.151 7.248 8.088 1.00 97.31 88 LYS A C 1
ATOM 717 O O . LYS A 1 88 ? -1.000 8.082 7.792 1.00 97.31 88 LYS A O 1
ATOM 722 N N . VAL A 1 89 ? 0.125 6.206 7.297 1.00 96.62 89 VAL A N 1
ATOM 723 C CA . VAL A 1 89 ? -0.593 6.007 6.030 1.00 96.62 89 VAL A CA 1
ATOM 724 C C . VAL A 1 89 ? -2.014 5.487 6.240 1.00 96.62 89 VAL A C 1
ATOM 726 O O . VAL A 1 89 ? -2.904 5.884 5.496 1.00 96.62 89 VAL A O 1
ATOM 729 N N . ILE A 1 90 ? -2.249 4.653 7.257 1.00 94.38 90 ILE A N 1
ATOM 730 C CA . ILE A 1 90 ? -3.603 4.217 7.623 1.00 94.38 90 ILE A CA 1
ATOM 731 C C . ILE A 1 90 ? -4.423 5.392 8.165 1.00 94.38 90 ILE A C 1
ATOM 733 O O . ILE A 1 90 ? -5.578 5.542 7.777 1.00 94.38 90 ILE A O 1
ATOM 737 N N . ASP A 1 91 ? -3.819 6.261 8.978 1.00 93.81 91 ASP A N 1
ATOM 738 C CA . ASP A 1 91 ? -4.486 7.473 9.471 1.00 93.81 91 ASP A CA 1
ATOM 739 C C . ASP A 1 91 ? -4.845 8.417 8.313 1.00 93.81 91 ASP A C 1
ATOM 741 O O . ASP A 1 91 ? -5.967 8.910 8.232 1.00 93.81 91 ASP A O 1
ATOM 745 N N . PHE A 1 92 ? -3.928 8.593 7.355 1.00 94.12 92 PHE A N 1
ATOM 746 C CA . PHE A 1 92 ? -4.199 9.345 6.130 1.00 94.12 92 PHE A CA 1
ATOM 747 C C . PHE A 1 92 ? -5.355 8.740 5.316 1.00 94.12 92 PHE A C 1
ATOM 749 O O . PHE A 1 92 ? -6.204 9.481 4.832 1.00 94.12 92 PHE A O 1
ATOM 756 N N . ILE A 1 93 ? -5.423 7.411 5.177 1.00 92.00 93 ILE A N 1
ATOM 757 C CA . ILE A 1 93 ? -6.542 6.746 4.488 1.00 92.00 93 ILE A CA 1
ATOM 758 C C . ILE A 1 93 ? -7.869 7.021 5.200 1.00 92.00 93 ILE A C 1
ATOM 760 O O . ILE A 1 93 ? -8.839 7.367 4.531 1.00 92.00 93 ILE A O 1
ATOM 764 N N . ASP A 1 94 ? -7.915 6.898 6.528 1.00 90.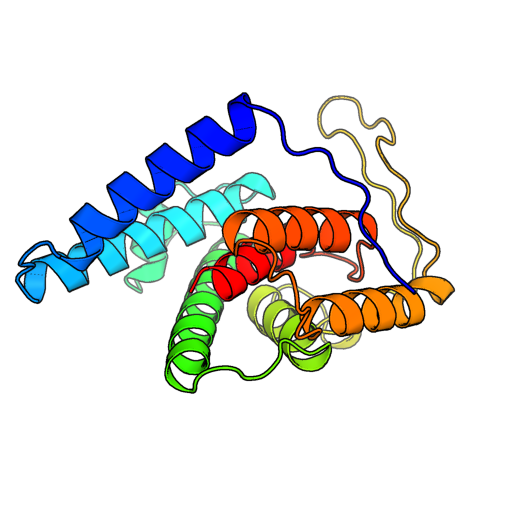12 94 ASP A N 1
ATOM 765 C CA . ASP A 1 94 ? -9.132 7.142 7.314 1.00 90.12 94 ASP A CA 1
ATOM 766 C C . ASP A 1 94 ? -9.621 8.595 7.169 1.00 90.12 94 ASP A C 1
ATOM 768 O O . ASP A 1 94 ? -10.818 8.851 7.010 1.00 90.12 94 ASP A O 1
ATOM 772 N N . GLU A 1 95 ? -8.699 9.562 7.154 1.00 89.75 95 GLU A N 1
ATOM 773 C CA . GLU A 1 95 ? -9.020 10.969 6.894 1.00 89.75 95 GLU A CA 1
ATOM 774 C C . GLU A 1 95 ? -9.552 11.207 5.480 1.00 89.75 95 GLU A C 1
ATOM 776 O O . GLU A 1 95 ? -10.516 11.956 5.301 1.00 89.75 95 GLU A O 1
ATOM 781 N N . GLU A 1 96 ? -8.932 10.603 4.468 1.00 85.69 96 GLU A N 1
ATOM 782 C CA . GLU A 1 96 ? -9.354 10.779 3.083 1.00 85.69 96 GLU A CA 1
ATOM 783 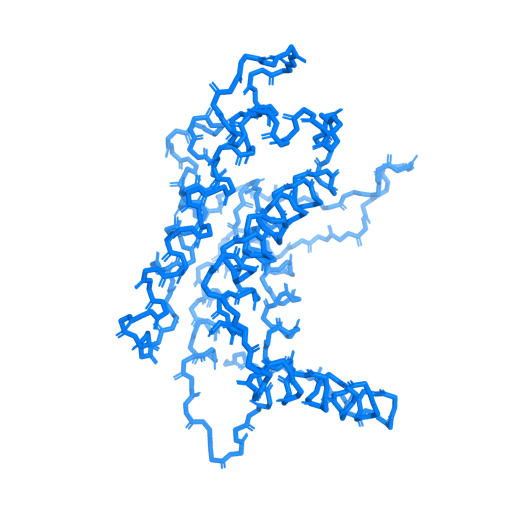C C . GLU A 1 96 ? -10.697 10.083 2.810 1.00 85.69 96 GLU A C 1
ATOM 785 O O . GLU A 1 96 ? -11.574 10.671 2.176 1.00 85.69 96 GLU A O 1
ATOM 790 N N . ALA A 1 97 ? -10.929 8.892 3.365 1.00 80.38 97 ALA A N 1
ATOM 791 C CA . ALA A 1 97 ? -12.205 8.188 3.243 1.00 80.38 97 ALA A CA 1
ATOM 792 C C . ALA A 1 97 ? -13.377 9.007 3.816 1.00 80.38 97 ALA A C 1
ATOM 794 O O . ALA A 1 97 ? -14.429 9.126 3.182 1.00 80.38 97 ALA A O 1
ATOM 795 N N . LYS A 1 98 ? -13.177 9.681 4.959 1.00 83.50 98 LYS A N 1
ATOM 796 C CA . LYS A 1 98 ? -14.176 10.597 5.549 1.00 83.50 98 LYS A 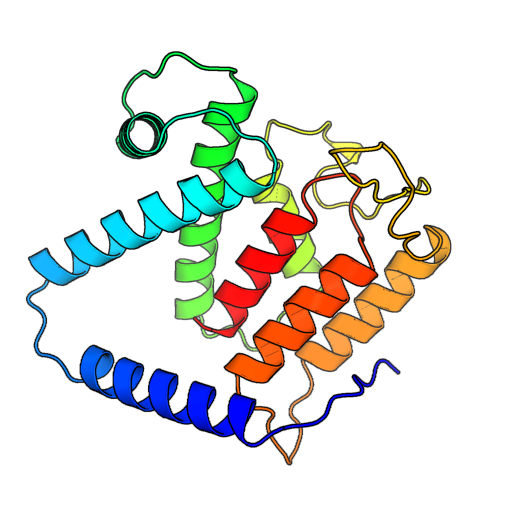CA 1
ATOM 797 C C . LYS A 1 98 ? -14.529 11.776 4.640 1.00 83.50 98 LYS A C 1
ATOM 799 O O . LYS A 1 98 ? -15.657 12.266 4.691 1.00 83.50 98 LYS A O 1
ATOM 804 N N . LYS A 1 99 ? -13.593 12.225 3.801 1.00 81.25 99 LYS A N 1
ATOM 805 C CA . LYS A 1 99 ? -13.807 13.316 2.834 1.00 81.25 99 LYS A CA 1
ATOM 806 C C . LYS A 1 99 ? -14.550 12.864 1.573 1.00 81.25 99 LYS A C 1
ATOM 808 O O . LYS A 1 99 ? -14.828 13.717 0.738 1.00 81.25 99 LYS A O 1
ATOM 813 N N . LYS A 1 100 ? -14.890 11.570 1.446 1.00 67.62 100 LYS A N 1
ATOM 814 C CA . LYS A 1 100 ? -15.469 10.951 0.241 1.00 67.62 100 LYS A CA 1
ATOM 815 C C . LYS A 1 100 ? -14.610 11.246 -0.988 1.00 67.62 100 LYS A C 1
ATOM 817 O O . LYS A 1 100 ? -14.991 12.048 -1.833 1.00 67.62 100 LYS A O 1
ATOM 822 N N . ILE A 1 101 ? -13.430 10.627 -1.066 1.00 64.81 101 ILE A N 1
ATOM 823 C CA . ILE A 1 101 ? -12.539 10.757 -2.230 1.00 64.81 101 ILE A CA 1
ATOM 824 C C . ILE A 1 101 ? -13.334 10.526 -3.514 1.00 64.81 101 ILE A C 1
ATOM 826 O O . ILE A 1 101 ? -13.735 9.403 -3.809 1.00 64.81 101 ILE A O 1
ATOM 830 N N . ASP A 1 102 ? -13.502 11.584 -4.304 1.00 63.06 102 ASP A N 1
ATOM 831 C CA . ASP A 1 102 ? -14.189 11.469 -5.587 1.00 63.06 102 ASP A CA 1
ATOM 832 C C . ASP A 1 102 ? -13.362 10.632 -6.575 1.00 63.06 102 ASP A C 1
ATOM 834 O O . ASP A 1 102 ? -13.922 9.843 -7.336 1.00 63.06 102 ASP A O 1
ATOM 838 N N . LYS A 1 103 ? -12.021 10.790 -6.589 1.00 81.06 103 LYS A N 1
ATOM 839 C CA . LYS A 1 103 ? -11.110 10.079 -7.512 1.00 81.06 103 LYS A CA 1
ATOM 840 C C . LYS A 1 103 ? -9.707 9.870 -6.933 1.00 81.06 103 LYS A C 1
ATOM 842 O O . LYS A 1 103 ? -9.031 10.825 -6.552 1.00 81.06 103 LYS A O 1
ATOM 847 N N . ILE A 1 104 ? -9.217 8.629 -6.973 1.00 89.31 104 ILE A N 1
ATOM 848 C CA . ILE A 1 104 ? -7.805 8.312 -6.709 1.00 89.31 104 ILE A CA 1
ATOM 849 C C . ILE A 1 104 ? -6.959 8.867 -7.860 1.00 89.31 104 ILE A C 1
ATOM 851 O O . ILE A 1 104 ? -7.181 8.505 -9.011 1.00 89.31 104 ILE A O 1
ATOM 855 N N . SER A 1 105 ? -5.989 9.731 -7.553 1.00 93.00 105 SER A N 1
ATOM 856 C CA . SER A 1 105 ? -5.106 10.379 -8.532 1.00 93.00 105 SER A CA 1
ATOM 857 C C . SER A 1 105 ? -3.649 9.911 -8.417 1.00 93.00 105 SER A C 1
ATOM 859 O O . SER A 1 105 ? -3.250 9.322 -7.410 1.00 93.00 105 SER A O 1
ATOM 861 N N . GLU A 1 106 ? -2.811 10.242 -9.409 1.00 95.81 106 GLU A N 1
ATOM 862 C CA . GLU A 1 106 ? -1.356 10.024 -9.323 1.00 95.81 106 GLU A CA 1
ATOM 863 C C . GLU A 1 106 ? -0.759 10.717 -8.089 1.00 95.81 106 GLU A C 1
ATOM 865 O O . GLU A 1 106 ? 0.149 10.179 -7.457 1.00 95.81 106 GLU A O 1
ATOM 870 N N . GLN A 1 107 ? -1.303 11.877 -7.703 1.00 95.19 107 GLN A N 1
ATOM 871 C CA . GLN A 1 107 ? -0.857 12.617 -6.522 1.00 95.19 107 GLN A CA 1
ATOM 872 C C . GLN A 1 107 ? -1.151 11.862 -5.228 1.00 95.19 107 GLN A C 1
ATOM 874 O O . GLN A 1 107 ? -0.296 11.836 -4.346 1.00 95.19 107 GLN A O 1
ATOM 879 N N . ILE A 1 108 ? -2.306 11.193 -5.130 1.00 94.81 108 ILE A N 1
ATOM 880 C CA . ILE A 1 108 ? -2.624 10.336 -3.980 1.00 94.81 108 ILE A CA 1
ATOM 881 C C . ILE A 1 108 ? -1.639 9.169 -3.920 1.00 94.81 108 ILE A C 1
ATOM 883 O O . ILE A 1 108 ? -1.025 8.953 -2.881 1.00 94.81 108 ILE A O 1
ATOM 887 N N . ILE A 1 109 ? -1.393 8.469 -5.032 1.00 97.38 109 ILE A N 1
ATOM 888 C CA . ILE A 1 109 ? -0.445 7.339 -5.056 1.00 97.38 109 ILE A CA 1
ATOM 889 C C . ILE A 1 109 ? 0.970 7.795 -4.672 1.00 97.38 109 ILE A C 1
ATOM 891 O O . ILE A 1 109 ? 1.630 7.159 -3.847 1.00 97.38 109 ILE A O 1
ATOM 895 N N . LYS A 1 110 ? 1.429 8.927 -5.218 1.00 97.94 110 LYS A N 1
ATOM 896 C CA . LYS A 1 110 ? 2.706 9.531 -4.828 1.00 97.94 110 LYS A CA 1
ATOM 897 C C . LYS A 1 110 ? 2.706 9.900 -3.345 1.00 97.94 110 LYS A C 1
ATOM 899 O O . LYS A 1 110 ? 3.683 9.600 -2.670 1.00 97.94 110 LYS A O 1
ATOM 904 N N . LYS A 1 111 ? 1.631 10.484 -2.805 1.00 97.31 111 LYS A N 1
ATOM 905 C CA . LYS A 1 111 ? 1.501 10.834 -1.379 1.00 97.31 111 LYS A CA 1
ATOM 906 C C . LYS A 1 111 ? 1.562 9.605 -0.470 1.00 97.31 111 LYS A C 1
ATOM 908 O O . LYS A 1 111 ? 2.297 9.652 0.514 1.00 97.31 111 LYS A O 1
ATOM 913 N N . LEU A 1 112 ? 0.879 8.512 -0.821 1.00 97.50 112 LEU A N 1
ATOM 914 C CA . LEU A 1 112 ? 0.969 7.232 -0.108 1.00 97.50 112 LEU A CA 1
ATOM 915 C C . LEU A 1 112 ? 2.420 6.749 -0.055 1.00 97.50 112 LEU A C 1
ATOM 917 O O . LEU A 1 112 ? 2.925 6.433 1.021 1.00 97.50 112 LEU A O 1
ATOM 921 N N . HIS A 1 113 ? 3.116 6.769 -1.196 1.00 98.56 113 HIS A N 1
ATOM 922 C CA . HIS A 1 113 ? 4.538 6.440 -1.240 1.00 98.56 113 HIS A CA 1
ATOM 923 C C . HIS A 1 113 ? 5.362 7.379 -0.351 1.00 98.56 113 HIS A C 1
ATOM 925 O O . HIS A 1 113 ? 6.177 6.897 0.428 1.00 98.56 113 HIS A O 1
ATOM 931 N N . ARG A 1 114 ? 5.131 8.701 -0.407 1.00 98.44 114 ARG A N 1
ATOM 932 C CA . ARG A 1 114 ? 5.865 9.671 0.426 1.00 98.44 114 ARG A CA 1
ATOM 933 C C . ARG A 1 114 ? 5.770 9.339 1.912 1.00 98.44 114 ARG A C 1
ATOM 935 O O . ARG A 1 114 ? 6.788 9.363 2.590 1.00 98.44 114 ARG A O 1
ATOM 942 N N . ILE A 1 115 ? 4.568 9.026 2.397 1.00 98.19 115 ILE A N 1
ATOM 943 C CA . ILE A 1 115 ? 4.340 8.672 3.804 1.00 98.19 115 ILE A CA 1
ATOM 944 C C . ILE A 1 115 ? 5.041 7.353 4.137 1.00 98.19 115 ILE A C 1
ATOM 946 O O . ILE A 1 115 ? 5.748 7.273 5.137 1.00 98.19 115 ILE A O 1
ATOM 950 N N . LEU A 1 116 ? 4.880 6.334 3.288 1.00 97.88 116 LEU A N 1
ATOM 951 C CA . LEU A 1 116 ? 5.448 5.003 3.508 1.00 97.88 116 LEU A CA 1
ATOM 952 C C . LEU A 1 116 ? 6.980 4.994 3.531 1.00 97.88 116 LEU A C 1
ATOM 954 O O . LEU A 1 116 ? 7.567 4.195 4.261 1.00 97.88 116 LEU A O 1
ATOM 958 N N . THR A 1 117 ? 7.627 5.870 2.763 1.00 97.31 117 THR A N 1
ATOM 959 C CA . THR A 1 117 ? 9.091 5.915 2.622 1.00 97.31 117 THR A CA 1
ATOM 960 C C . THR A 1 117 ? 9.756 7.082 3.356 1.00 97.31 117 THR A C 1
ATOM 962 O O . THR A 1 117 ? 10.961 7.291 3.192 1.00 97.31 117 THR A O 1
ATOM 965 N N . ASP A 1 118 ? 8.996 7.849 4.142 1.00 96.69 118 ASP A N 1
ATOM 966 C CA . ASP A 1 118 ? 9.506 8.963 4.948 1.00 96.69 118 ASP A CA 1
ATOM 967 C C . ASP A 1 118 ? 10.647 8.488 5.860 1.00 96.69 118 ASP A C 1
ATOM 969 O O . ASP A 1 118 ? 10.521 7.462 6.531 1.00 96.69 118 ASP A O 1
ATOM 973 N N . LYS A 1 119 ? 11.777 9.203 5.862 1.00 95.50 119 LYS A N 1
ATOM 974 C CA . LYS A 1 119 ? 13.000 8.849 6.616 1.00 95.50 119 LYS A CA 1
ATOM 975 C C . LYS A 1 119 ? 13.596 7.460 6.311 1.00 95.50 119 LYS A C 1
ATOM 977 O O . LYS A 1 119 ? 14.436 6.979 7.068 1.00 95.50 119 LYS A O 1
ATOM 982 N N . ILE A 1 120 ? 13.187 6.818 5.215 1.00 94.88 120 ILE A N 1
ATOM 983 C CA . ILE A 1 120 ? 13.726 5.524 4.762 1.00 94.88 120 ILE A CA 1
ATOM 984 C C . ILE A 1 120 ? 14.513 5.687 3.463 1.00 94.88 120 ILE A C 1
ATOM 986 O O . ILE A 1 120 ? 15.589 5.107 3.319 1.00 94.88 120 ILE A O 1
ATOM 990 N N . LEU A 1 121 ? 13.973 6.458 2.517 1.00 94.19 121 LEU A N 1
ATOM 991 C CA . LEU A 1 121 ? 14.622 6.759 1.242 1.00 94.19 121 LEU A CA 1
ATOM 992 C C . LEU A 1 121 ? 15.229 8.163 1.248 1.00 94.19 121 LEU A C 1
ATOM 994 O O . LEU A 1 121 ? 14.901 8.996 2.090 1.00 94.19 121 LEU A O 1
ATOM 998 N N . VAL A 1 122 ? 16.106 8.432 0.282 1.00 93.75 122 VAL A N 1
ATOM 999 C CA . VAL A 1 122 ? 16.610 9.790 0.031 1.00 93.75 122 VAL A CA 1
ATOM 1000 C C . VAL A 1 122 ? 15.515 10.651 -0.602 1.00 93.75 122 VAL A C 1
ATOM 1002 O O . VAL A 1 122 ? 14.668 10.140 -1.339 1.00 93.75 122 VAL A O 1
ATOM 1005 N N . ASN A 1 123 ? 15.526 11.955 -0.325 1.00 88.50 123 ASN A N 1
ATOM 1006 C CA . ASN A 1 123 ? 14.433 12.872 -0.667 1.00 88.50 123 ASN A CA 1
ATOM 1007 C C . ASN A 1 123 ? 14.060 12.859 -2.157 1.00 88.50 123 ASN A C 1
ATOM 1009 O O . ASN A 1 123 ? 12.882 12.955 -2.493 1.00 88.50 123 ASN A O 1
ATOM 1013 N N . GLU A 1 124 ? 15.035 12.671 -3.044 1.00 91.06 124 GLU A N 1
ATOM 1014 C CA . GLU A 1 124 ? 14.855 12.648 -4.500 1.00 91.06 124 GLU A CA 1
ATOM 1015 C C . GLU A 1 124 ? 14.075 11.415 -4.991 1.00 91.06 124 GLU A C 1
ATOM 1017 O O . GLU A 1 124 ? 13.592 11.394 -6.120 1.00 91.06 124 GLU A O 1
ATOM 1022 N N . GLN A 1 125 ? 13.956 10.375 -4.159 1.00 93.62 125 GLN A N 1
ATOM 1023 C CA . GLN A 1 125 ? 13.209 9.147 -4.457 1.00 93.62 125 GLN A CA 1
ATOM 1024 C C . GLN A 1 125 ? 11.813 9.144 -3.822 1.00 93.62 125 GLN A C 1
ATOM 1026 O O . GLN A 1 125 ? 10.939 8.371 -4.222 1.00 93.62 125 GLN A O 1
ATOM 1031 N N . ILE A 1 126 ? 11.583 9.986 -2.813 1.00 95.56 126 ILE A N 1
ATOM 1032 C CA . ILE A 1 126 ? 10.350 9.994 -2.028 1.00 95.56 126 ILE A CA 1
ATOM 1033 C C . ILE A 1 126 ? 9.208 10.574 -2.872 1.00 95.56 126 ILE A C 1
ATOM 1035 O O . ILE A 1 126 ? 9.116 11.775 -3.103 1.00 95.56 126 ILE A O 1
ATOM 1039 N N . GLY A 1 127 ? 8.290 9.706 -3.297 1.00 96.06 127 GLY A N 1
ATOM 1040 C CA . GLY A 1 127 ? 7.094 10.079 -4.057 1.00 96.06 127 GLY A CA 1
ATOM 1041 C C . GLY A 1 127 ? 7.367 10.367 -5.527 1.00 96.06 127 GLY A C 1
ATOM 1042 O O . GLY A 1 127 ? 6.501 10.929 -6.195 1.00 96.06 127 GLY A O 1
ATOM 1043 N N . GLU A 1 128 ? 8.538 9.983 -6.031 1.00 97.50 128 GLU A N 1
ATOM 1044 C CA . GLU A 1 128 ? 8.914 10.168 -7.427 1.00 97.50 128 GLU A CA 1
ATOM 1045 C C . GLU A 1 128 ? 9.048 8.840 -8.156 1.00 97.50 128 GLU A C 1
ATOM 1047 O O . GLU A 1 128 ? 9.507 7.840 -7.607 1.00 97.50 128 GLU A O 1
ATOM 1052 N N . TYR A 1 129 ? 8.631 8.832 -9.422 1.00 98.25 129 TYR A N 1
ATOM 1053 C CA . TYR A 1 129 ? 8.770 7.650 -10.256 1.00 98.25 129 TYR A CA 1
ATOM 1054 C C . TYR A 1 129 ? 10.240 7.364 -10.534 1.00 98.25 129 TYR A C 1
ATOM 1056 O O . TYR A 1 129 ? 11.058 8.270 -10.702 1.00 98.25 129 TYR A O 1
ATOM 1064 N N . ARG A 1 130 ? 10.579 6.078 -10.587 1.00 97.56 130 ARG A N 1
ATOM 1065 C CA . ARG A 1 130 ? 11.951 5.645 -10.828 1.00 97.56 130 ARG A CA 1
ATOM 1066 C C . ARG A 1 130 ? 12.430 6.109 -12.200 1.00 97.56 130 ARG A C 1
ATOM 1068 O O . ARG A 1 130 ? 11.731 5.997 -13.200 1.00 97.56 130 ARG A O 1
ATOM 1075 N N . THR A 1 131 ? 13.684 6.532 -12.245 1.00 96.38 131 THR A N 1
ATOM 1076 C CA . THR A 1 131 ? 14.419 6.851 -13.479 1.00 96.38 131 THR A CA 1
ATOM 1077 C C . THR A 1 131 ? 15.385 5.736 -13.880 1.00 96.38 131 THR A C 1
ATOM 1079 O O . THR A 1 131 ? 16.022 5.800 -14.927 1.00 96.38 131 THR A O 1
ATOM 1082 N N . LYS A 1 132 ? 15.491 4.689 -13.051 1.00 95.50 132 LYS A N 1
ATOM 1083 C CA . LYS A 1 132 ? 16.384 3.544 -13.240 1.00 95.50 132 LYS A CA 1
ATOM 1084 C C . LYS A 1 132 ? 15.585 2.274 -13.485 1.00 95.50 132 LYS A C 1
ATOM 1086 O O . LYS A 1 132 ? 14.488 2.097 -12.943 1.00 95.50 132 LYS A O 1
ATOM 1091 N N . GLN A 1 133 ? 16.138 1.390 -14.310 1.00 95.94 133 GLN A N 1
ATOM 1092 C CA . GLN A 1 133 ? 15.534 0.085 -14.528 1.00 95.94 133 GLN A CA 1
ATOM 1093 C C . GLN A 1 133 ? 15.718 -0.797 -13.294 1.00 95.94 133 GLN A C 1
ATOM 1095 O O . GLN A 1 133 ? 16.769 -0.767 -12.655 1.00 95.94 133 GLN A O 1
ATOM 1100 N N . VAL A 1 134 ? 14.686 -1.569 -12.967 1.00 94.88 134 VAL A N 1
ATOM 1101 C CA . VAL A 1 134 ? 14.677 -2.498 -11.832 1.00 94.88 134 VAL A CA 1
ATOM 1102 C C . VAL A 1 134 ? 14.334 -3.901 -12.320 1.00 94.88 134 VAL A C 1
ATOM 1104 O O . VAL A 1 134 ? 13.802 -4.081 -13.415 1.00 94.88 134 VAL A O 1
ATOM 1107 N N . ILE A 1 135 ? 14.653 -4.898 -11.506 1.00 93.81 135 ILE A N 1
ATOM 1108 C CA . ILE A 1 135 ? 14.300 -6.299 -11.728 1.00 93.81 135 ILE A CA 1
ATOM 1109 C C . ILE A 1 135 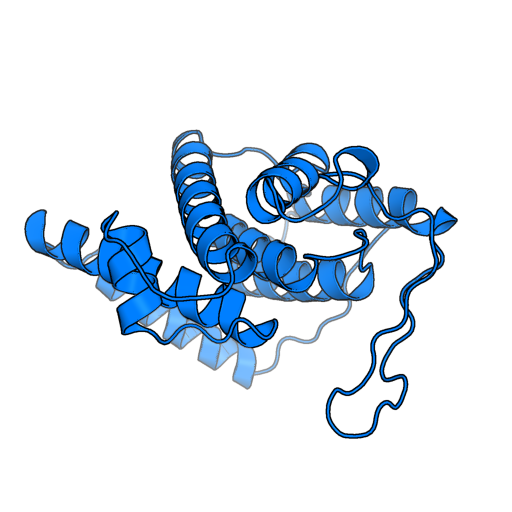? 13.771 -6.869 -10.421 1.00 93.81 135 ILE A C 1
ATOM 1111 O O . ILE A 1 135 ? 14.285 -6.540 -9.352 1.00 93.81 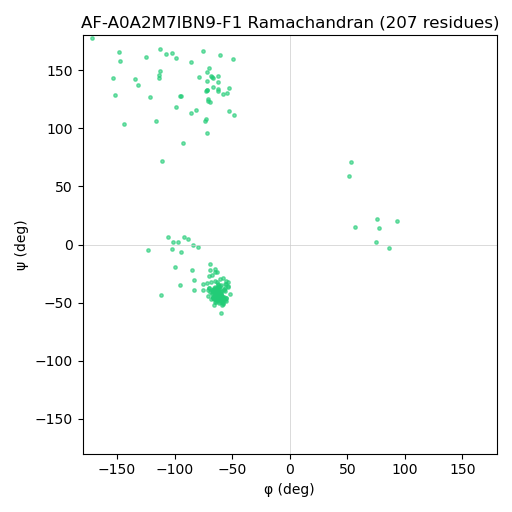135 ILE A O 1
ATOM 1115 N N . ILE A 1 136 ? 12.763 -7.728 -10.509 1.00 89.88 136 ILE A N 1
ATOM 1116 C CA . ILE A 1 136 ? 12.263 -8.477 -9.361 1.00 89.88 136 ILE A CA 1
ATOM 1117 C C . ILE A 1 136 ? 12.950 -9.834 -9.384 1.00 89.88 136 ILE A C 1
ATOM 1119 O O . ILE A 1 136 ? 12.975 -10.509 -10.418 1.00 89.88 136 ILE A O 1
ATOM 1123 N N . LYS A 1 137 ? 13.548 -10.202 -8.254 1.00 89.31 137 LYS A N 1
ATOM 1124 C CA . LYS A 1 137 ? 14.243 -11.473 -8.079 1.00 89.31 137 LYS A CA 1
ATOM 1125 C C . LYS A 1 137 ? 13.507 -12.347 -7.080 1.00 89.31 137 LYS A C 1
ATOM 1127 O O . LYS A 1 137 ? 12.906 -11.839 -6.137 1.00 89.31 137 LYS A O 1
ATOM 1132 N N . ASN A 1 138 ? 13.593 -13.655 -7.267 1.00 84.81 138 ASN A N 1
ATOM 1133 C CA . ASN A 1 138 ? 13.206 -14.613 -6.246 1.00 84.81 138 ASN A CA 1
ATOM 1134 C C . ASN A 1 138 ? 14.243 -14.576 -5.116 1.00 84.81 138 ASN A C 1
ATOM 1136 O O . ASN A 1 138 ? 15.434 -14.781 -5.350 1.00 84.81 138 ASN A O 1
ATOM 1140 N N . SER A 1 139 ? 13.789 -14.324 -3.891 1.00 80.62 139 SER A N 1
ATOM 1141 C CA . SER A 1 139 ? 14.659 -14.223 -2.717 1.00 80.62 139 SER A CA 1
ATOM 1142 C C . SER A 1 139 ? 15.401 -15.524 -2.384 1.00 80.62 139 SER A C 1
ATOM 1144 O O . SER A 1 139 ? 16.447 -15.462 -1.748 1.00 80.62 139 SER A O 1
ATOM 1146 N N . ALA A 1 140 ? 14.893 -16.689 -2.806 1.00 84.12 140 ALA A N 1
ATOM 1147 C CA . ALA A 1 140 ? 15.479 -17.991 -2.487 1.00 84.12 140 ALA A CA 1
ATOM 1148 C C . ALA A 1 140 ? 16.642 -18.389 -3.412 1.00 84.12 140 ALA A C 1
ATOM 1150 O O . ALA A 1 140 ? 17.617 -18.967 -2.943 1.00 84.12 140 ALA A O 1
ATOM 1151 N N . ASN A 1 141 ? 16.549 -18.102 -4.715 1.00 89.38 141 ASN A N 1
ATOM 1152 C CA . ASN A 1 141 ? 17.541 -18.538 -5.711 1.00 89.38 141 ASN A CA 1
ATOM 1153 C C . ASN A 1 141 ? 18.171 -17.384 -6.519 1.00 89.38 141 ASN A C 1
ATOM 1155 O O . ASN A 1 141 ? 19.074 -17.613 -7.319 1.00 89.38 141 ASN A O 1
ATOM 1159 N N . GLY A 1 142 ? 17.718 -16.142 -6.322 1.00 87.81 142 GLY A N 1
ATOM 1160 C CA . GLY A 1 142 ? 18.240 -14.952 -6.997 1.00 87.81 142 GLY A CA 1
ATOM 1161 C C . GLY A 1 142 ? 17.820 -14.796 -8.463 1.00 87.81 142 GLY A C 1
ATOM 1162 O O . GLY A 1 142 ? 18.236 -13.825 -9.106 1.00 87.81 142 GLY A O 1
ATOM 1163 N N . GLU A 1 143 ? 16.999 -15.703 -8.998 1.00 91.75 143 GLU A N 1
ATOM 1164 C CA . GLU A 1 143 ? 16.540 -15.654 -10.386 1.00 91.75 143 GLU A CA 1
ATOM 1165 C C . GLU A 1 143 ? 15.631 -14.454 -10.632 1.00 91.75 143 GLU A C 1
ATOM 1167 O O . GLU A 1 143 ? 14.814 -14.085 -9.789 1.00 91.75 143 GLU A O 1
ATOM 1172 N N . VAL A 1 144 ? 15.747 -13.850 -11.817 1.00 92.06 144 VAL A N 1
ATOM 1173 C CA . VAL A 1 144 ? 14.863 -12.755 -12.226 1.00 92.06 144 VAL A CA 1
ATOM 1174 C C . VAL A 1 144 ? 13.490 -13.322 -12.560 1.00 92.06 144 VAL A C 1
ATOM 1176 O O . VAL A 1 144 ? 13.308 -13.923 -13.616 1.00 92.06 144 VAL A O 1
ATOM 1179 N N . THR A 1 145 ? 12.522 -13.090 -11.679 1.00 92.12 145 THR A N 1
ATOM 1180 C CA . THR A 1 145 ? 11.137 -13.547 -11.843 1.00 92.12 145 THR A CA 1
ATOM 1181 C C . THR A 1 145 ? 10.325 -12.605 -12.712 1.00 92.12 145 THR A C 1
ATOM 1183 O O . THR A 1 145 ? 9.413 -13.038 -13.412 1.00 92.12 145 THR A O 1
ATOM 1186 N N . PHE A 1 146 ? 10.649 -11.312 -12.685 1.00 94.31 146 PHE A N 1
ATOM 1187 C CA . PHE A 1 146 ? 9.915 -10.312 -13.444 1.00 94.31 146 PHE A CA 1
ATOM 1188 C C . PHE A 1 146 ? 10.784 -9.099 -13.776 1.00 94.31 146 PHE A C 1
ATOM 1190 O O . PHE A 1 146 ? 11.611 -8.651 -12.977 1.00 94.31 146 PHE A O 1
ATOM 1197 N N . ARG A 1 147 ? 10.579 -8.544 -14.972 1.00 95.88 147 ARG A N 1
ATOM 1198 C CA . ARG A 1 147 ? 11.193 -7.291 -15.420 1.00 95.88 147 ARG A CA 1
ATOM 1199 C C . ARG A 1 147 ? 10.079 -6.269 -15.648 1.00 95.88 147 ARG A C 1
ATOM 1201 O O . ARG A 1 147 ? 9.353 -6.410 -16.630 1.00 95.88 147 ARG A O 1
ATOM 1208 N N . PRO A 1 148 ? 9.927 -5.274 -14.758 1.00 96.81 148 PRO A N 1
ATOM 1209 C CA . PRO A 1 148 ? 8.970 -4.197 -14.966 1.00 96.81 148 PRO A CA 1
ATOM 1210 C C . PRO A 1 148 ? 9.253 -3.391 -16.249 1.00 96.81 148 PRO A C 1
ATOM 1212 O O . PRO A 1 148 ? 10.376 -3.447 -16.772 1.00 96.81 148 PRO A O 1
ATOM 1215 N N . PRO A 1 149 ? 8.262 -2.611 -16.731 1.00 97.81 149 PRO A N 1
ATOM 1216 C CA . PRO A 1 149 ? 8.402 -1.705 -17.877 1.00 97.81 149 PRO A CA 1
ATOM 1217 C C . PRO A 1 149 ? 9.638 -0.807 -17.784 1.00 97.81 149 PRO A C 1
ATOM 1219 O O . PRO A 1 149 ? 10.170 -0.587 -16.693 1.00 97.81 149 PRO A O 1
ATOM 1222 N N . VAL A 1 150 ? 10.116 -0.245 -18.890 1.00 98.06 150 VAL A N 1
ATOM 1223 C CA . VAL A 1 150 ? 11.276 0.658 -18.803 1.00 98.06 150 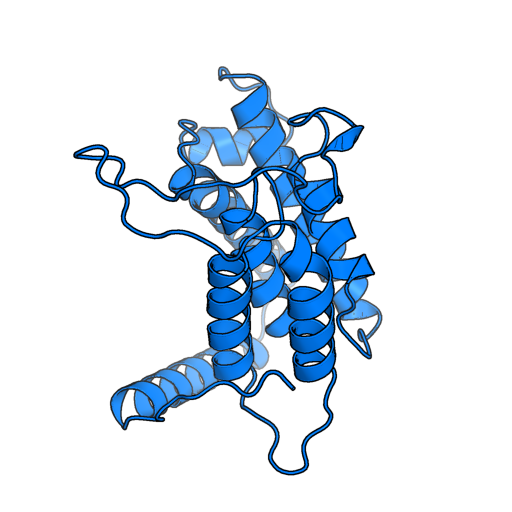VAL A CA 1
ATOM 1224 C C . VAL A 1 150 ? 10.886 1.979 -18.115 1.00 98.06 150 VAL A C 1
ATOM 1226 O O . VAL A 1 150 ? 9.728 2.390 -18.189 1.00 98.06 150 VAL A O 1
ATOM 1229 N N . PRO A 1 151 ? 11.820 2.683 -17.439 1.00 97.94 151 PRO A N 1
ATOM 1230 C CA . PRO A 1 151 ? 11.494 3.886 -16.661 1.00 97.94 151 PRO A CA 1
ATOM 1231 C C . PRO A 1 151 ? 10.740 4.962 -17.453 1.00 97.94 151 PRO A C 1
ATOM 1233 O O . PRO A 1 151 ? 9.837 5.603 -16.924 1.00 97.94 151 PRO A O 1
ATOM 1236 N N . ILE A 1 152 ? 11.070 5.122 -18.738 1.00 98.19 152 ILE A N 1
ATOM 1237 C CA . ILE A 1 152 ? 10.456 6.124 -19.618 1.00 98.19 152 ILE A CA 1
ATOM 1238 C C . ILE A 1 152 ? 8.958 5.869 -19.871 1.00 98.19 152 ILE A C 1
ATOM 1240 O O . ILE A 1 152 ? 8.215 6.808 -20.143 1.00 98.19 152 ILE A O 1
ATOM 1244 N N . GLU A 1 153 ? 8.489 4.626 -19.722 1.00 98.25 153 GLU A N 1
ATOM 1245 C CA . GLU A 1 153 ? 7.078 4.253 -19.893 1.00 98.25 153 GLU A CA 1
ATOM 1246 C C . GLU A 1 153 ? 6.249 4.463 -18.618 1.00 98.25 153 GLU A C 1
ATOM 1248 O O . GLU A 1 153 ? 5.027 4.598 -18.695 1.00 98.25 153 GLU A O 1
ATOM 1253 N N . VAL A 1 154 ? 6.887 4.506 -17.441 1.00 98.50 154 VAL A N 1
ATOM 1254 C CA . VAL A 1 154 ? 6.198 4.544 -16.138 1.00 98.50 154 VAL A CA 1
ATOM 1255 C C . VAL A 1 154 ? 5.201 5.706 -16.026 1.00 98.50 154 VAL A C 1
ATOM 1257 O O . VAL A 1 154 ? 4.058 5.435 -15.654 1.00 98.50 154 VAL A O 1
ATOM 1260 N N . PRO A 1 155 ? 5.541 6.968 -16.373 1.00 98.31 155 PRO A N 1
ATOM 1261 C CA . PRO A 1 155 ? 4.584 8.071 -16.270 1.00 98.31 155 PRO A CA 1
ATOM 1262 C C . PRO A 1 155 ? 3.343 7.873 -17.148 1.00 98.31 155 PRO A C 1
ATOM 1264 O O . PRO A 1 155 ? 2.231 8.198 -16.738 1.00 98.31 155 PRO A O 1
ATOM 1267 N N . PHE A 1 156 ? 3.516 7.317 -18.350 1.00 98.12 156 PHE A N 1
ATOM 1268 C CA . PHE A 1 156 ? 2.399 7.031 -19.247 1.00 98.12 156 PHE A CA 1
ATOM 1269 C C . PHE A 1 156 ? 1.511 5.914 -18.684 1.00 98.12 156 PHE A C 1
ATOM 1271 O O . PHE A 1 156 ? 0.296 6.076 -18.600 1.00 98.12 156 PHE A O 1
ATOM 1278 N N . LEU A 1 157 ? 2.113 4.814 -18.226 1.00 98.44 157 LEU A N 1
ATOM 1279 C CA . LEU A 1 157 ? 1.381 3.686 -17.645 1.00 98.44 157 LEU A CA 1
ATOM 1280 C C . LEU A 1 157 ? 0.622 4.073 -16.370 1.00 98.44 157 LEU A C 1
ATOM 1282 O O . LEU A 1 157 ? -0.521 3.662 -16.192 1.00 98.44 157 LEU A O 1
ATOM 1286 N N . MET A 1 158 ? 1.221 4.896 -15.505 1.00 98.31 158 MET A N 1
ATOM 1287 C CA . MET A 1 158 ? 0.566 5.384 -14.289 1.00 98.31 158 MET A CA 1
ATOM 1288 C C . MET A 1 158 ? -0.620 6.296 -14.594 1.00 98.31 158 MET A C 1
ATOM 1290 O O . MET A 1 158 ? -1.662 6.166 -13.950 1.00 98.31 158 MET A O 1
ATOM 1294 N N . ARG A 1 159 ? -0.504 7.160 -15.608 1.00 97.06 159 ARG A N 1
ATOM 1295 C CA . ARG A 1 159 ? -1.621 7.988 -16.077 1.00 97.06 159 ARG A CA 1
ATOM 1296 C C . ARG A 1 159 ? -2.782 7.134 -16.573 1.00 97.06 159 ARG A C 1
ATOM 1298 O O . ARG A 1 159 ? -3.929 7.382 -16.215 1.00 97.06 159 ARG A O 1
ATOM 1305 N N . GLU A 1 160 ? -2.485 6.109 -17.364 1.00 96.50 160 GLU A N 1
ATOM 1306 C CA . GLU A 1 160 ? -3.484 5.180 -17.902 1.00 96.50 160 GLU A CA 1
ATOM 1307 C C . GLU A 1 160 ? -4.160 4.361 -16.795 1.00 96.50 160 GLU A C 1
ATOM 1309 O O . GLU A 1 160 ? -5.381 4.177 -16.809 1.00 96.50 160 GLU A O 1
ATOM 1314 N N . PHE A 1 161 ? -3.376 3.917 -15.811 1.00 96.88 161 PHE A N 1
ATOM 1315 C CA . PHE A 1 161 ? -3.854 3.200 -14.634 1.00 96.88 161 PHE A CA 1
ATOM 1316 C C . PHE A 1 161 ? -4.779 4.064 -13.767 1.00 96.88 161 PHE A C 1
ATOM 1318 O O . PHE A 1 161 ? -5.890 3.647 -13.436 1.00 96.88 161 PHE A O 1
ATOM 1325 N N . VAL A 1 162 ? -4.366 5.289 -13.442 1.00 95.00 162 VAL A N 1
ATOM 1326 C CA . VAL A 1 162 ? -5.172 6.235 -12.654 1.00 95.00 162 VAL A CA 1
ATOM 1327 C C . VAL A 1 162 ? -6.428 6.660 -13.409 1.00 95.00 162 VAL A C 1
ATOM 1329 O O . VAL A 1 162 ? -7.504 6.757 -12.819 1.00 95.00 162 VAL A O 1
ATOM 1332 N N . TYR A 1 163 ? -6.323 6.854 -14.724 1.00 92.75 163 TYR A N 1
ATOM 1333 C CA . TYR A 1 163 ? -7.484 7.130 -15.557 1.00 92.75 163 TYR A CA 1
ATOM 1334 C C . TYR A 1 163 ? -8.501 5.985 -15.496 1.00 92.75 163 TYR A C 1
ATOM 1336 O O . TYR A 1 163 ? -9.688 6.257 -15.356 1.00 92.75 163 TYR A O 1
ATOM 1344 N N . TRP A 1 164 ? -8.059 4.721 -15.544 1.00 92.88 164 TRP A N 1
ATOM 1345 C CA . TRP A 1 164 ? -8.928 3.555 -15.339 1.00 92.88 164 TRP A CA 1
ATOM 1346 C C . TRP A 1 164 ? -9.541 3.514 -13.929 1.00 92.88 164 TRP A C 1
ATOM 1348 O O . TRP A 1 164 ? -10.746 3.305 -13.807 1.00 92.88 164 TRP A O 1
ATOM 1358 N N . LEU A 1 165 ? -8.758 3.783 -12.874 1.00 91.31 165 LEU A N 1
ATOM 1359 C CA . LEU A 1 165 ? -9.264 3.832 -11.494 1.00 91.31 165 LEU A CA 1
ATOM 1360 C C . LEU A 1 165 ? -10.401 4.848 -11.322 1.00 91.31 165 LEU A C 1
ATOM 1362 O O . LEU A 1 165 ? -11.363 4.574 -10.604 1.00 91.31 165 LEU A O 1
ATOM 1366 N N . GLY A 1 166 ? -10.289 6.006 -11.974 1.00 86.44 166 GLY A N 1
ATOM 1367 C CA . GLY A 1 166 ? -11.251 7.102 -11.884 1.00 86.44 166 GLY A CA 1
ATOM 1368 C C . GLY A 1 166 ? -12.416 7.044 -12.876 1.00 86.44 166 GLY A C 1
ATOM 1369 O O . GLY A 1 166 ? -13.185 8.009 -12.924 1.00 86.44 166 GLY A O 1
ATOM 1370 N N . ARG A 1 167 ? -12.550 5.983 -13.689 1.00 81.75 167 ARG A N 1
ATOM 1371 C CA . ARG A 1 167 ? -13.723 5.836 -14.565 1.00 81.75 167 ARG A CA 1
ATOM 1372 C C . ARG A 1 167 ? -14.957 5.500 -13.739 1.00 81.75 167 ARG A C 1
ATOM 1374 O O . ARG A 1 167 ? -14.918 4.611 -12.894 1.00 81.75 167 ARG A O 1
ATOM 1381 N N . ASP A 1 168 ? -16.031 6.220 -14.032 1.00 65.62 168 ASP A N 1
ATOM 1382 C CA . ASP A 1 168 ? -17.392 5.871 -13.640 1.00 65.62 168 ASP A CA 1
ATOM 1383 C C . ASP A 1 168 ? -17.972 5.071 -14.813 1.00 65.62 168 ASP A C 1
ATOM 1385 O O . ASP A 1 168 ? -18.450 5.630 -15.804 1.00 65.62 168 ASP A O 1
ATOM 1389 N N . ASP A 1 169 ? -17.751 3.759 -14.801 1.00 63.00 169 ASP A N 1
ATOM 1390 C CA . ASP A 1 169 ? -18.309 2.849 -15.791 1.00 63.00 169 ASP A CA 1
ATOM 1391 C C . ASP A 1 169 ? -19.782 2.546 -15.481 1.00 63.00 169 ASP A C 1
ATOM 1393 O O . ASP A 1 169 ? -20.204 2.453 -14.330 1.00 63.00 169 ASP A O 1
ATOM 1397 N N . LYS A 1 170 ? -20.593 2.401 -16.541 1.00 46.91 170 LYS A N 1
ATOM 1398 C CA . LYS A 1 170 ? -22.015 2.021 -16.434 1.00 46.91 170 LYS A CA 1
ATOM 1399 C C . LYS A 1 170 ? -22.200 0.604 -15.869 1.00 46.91 170 LYS A C 1
ATOM 1401 O O . LYS A 1 170 ? -23.248 0.321 -15.302 1.00 46.91 170 LYS A O 1
ATOM 1406 N N . ASP A 1 171 ? -21.158 -0.220 -15.963 1.00 55.91 171 ASP A N 1
ATOM 1407 C CA . ASP A 1 171 ? -21.043 -1.557 -15.383 1.00 55.91 171 ASP A CA 1
ATOM 1408 C C . ASP A 1 171 ? -20.007 -1.520 -14.249 1.00 55.91 171 ASP A C 1
ATOM 1410 O O . ASP A 1 171 ? -18.881 -1.990 -14.410 1.00 55.91 171 ASP A O 1
ATOM 1414 N N . LYS A 1 172 ? -20.357 -0.890 -13.119 1.00 74.25 172 LYS A N 1
ATOM 1415 C CA . LYS A 1 172 ? -19.426 -0.683 -11.998 1.00 74.25 172 LYS A CA 1
ATOM 1416 C C . LYS A 1 172 ? -18.786 -1.995 -11.565 1.00 74.25 172 LYS A C 1
ATOM 1418 O O . LYS A 1 172 ? -19.454 -2.890 -11.043 1.00 74.25 172 LYS A O 1
ATOM 1423 N N . LEU A 1 173 ? -17.470 -2.090 -11.739 1.00 87.94 173 LEU A N 1
ATOM 1424 C CA . LEU A 1 173 ? -16.709 -3.217 -11.225 1.00 87.94 173 LEU A CA 1
ATOM 1425 C C . LEU A 1 173 ? -16.816 -3.261 -9.695 1.00 87.94 173 LEU A C 1
ATOM 1427 O O . LEU A 1 173 ? -16.590 -2.259 -9.017 1.00 87.94 173 LEU A O 1
ATOM 1431 N N . HIS A 1 174 ? -17.102 -4.444 -9.152 1.00 91.06 174 HIS A N 1
ATOM 1432 C CA . HIS A 1 174 ? -17.170 -4.664 -7.709 1.00 91.06 174 HIS A CA 1
ATOM 1433 C C . HIS A 1 174 ? -15.884 -4.173 -6.997 1.00 91.06 174 HIS A C 1
ATOM 1435 O O . HIS A 1 174 ? -14.791 -4.516 -7.466 1.00 91.06 174 HIS A O 1
ATOM 1441 N N . PRO A 1 175 ? -15.954 -3.448 -5.858 1.00 91.19 175 PRO A N 1
ATOM 1442 C CA . PRO A 1 175 ? -14.778 -2.872 -5.187 1.00 91.19 175 PRO A CA 1
ATOM 1443 C C . PRO A 1 175 ? -13.651 -3.875 -4.910 1.00 91.19 175 PRO A C 1
ATOM 1445 O O . PRO A 1 175 ? -12.495 -3.597 -5.211 1.00 91.19 175 PRO A O 1
ATOM 1448 N N . ILE A 1 176 ? -13.986 -5.086 -4.451 1.00 94.19 176 ILE A N 1
ATOM 1449 C CA . ILE A 1 176 ? -13.033 -6.201 -4.266 1.00 94.19 176 ILE A CA 1
ATOM 1450 C C . ILE A 1 176 ? -12.252 -6.531 -5.549 1.00 94.19 176 ILE A C 1
ATOM 1452 O O . ILE A 1 176 ? -11.030 -6.686 -5.513 1.00 94.19 176 ILE A O 1
ATOM 1456 N N . LEU A 1 177 ? -12.934 -6.617 -6.696 1.00 94.56 177 LEU A N 1
ATOM 1457 C CA . LEU A 1 177 ? -12.281 -6.875 -7.983 1.00 94.56 177 LEU A CA 1
ATOM 1458 C C . LEU A 1 177 ? -11.410 -5.685 -8.393 1.00 94.56 177 LEU A C 1
ATOM 1460 O O . LEU A 1 177 ? -10.270 -5.875 -8.819 1.00 94.56 177 LEU A O 1
ATOM 1464 N N . LYS A 1 178 ? -11.917 -4.460 -8.213 1.00 93.62 178 LYS A N 1
ATOM 1465 C CA . LYS A 1 178 ? -11.185 -3.227 -8.521 1.00 93.62 178 LYS A CA 1
ATOM 1466 C C . LYS A 1 178 ? -9.903 -3.114 -7.693 1.00 93.62 178 LYS A C 1
ATOM 1468 O O . LYS A 1 178 ? -8.847 -2.847 -8.262 1.00 93.62 178 LYS A O 1
ATOM 1473 N N . ALA A 1 179 ? -9.968 -3.401 -6.393 1.00 94.75 179 ALA A N 1
ATOM 1474 C CA . ALA A 1 179 ? -8.823 -3.425 -5.486 1.00 94.75 179 ALA A CA 1
ATOM 1475 C C . ALA A 1 179 ? -7.794 -4.495 -5.884 1.00 94.75 179 ALA A C 1
ATOM 1477 O O . ALA A 1 179 ? -6.599 -4.206 -5.937 1.00 94.75 179 ALA A O 1
ATOM 1478 N N . GLY A 1 180 ? -8.242 -5.707 -6.235 1.00 96.19 180 GLY A N 1
ATOM 1479 C CA . GLY A 1 180 ? -7.357 -6.783 -6.693 1.00 96.19 180 GLY A CA 1
ATOM 1480 C C . GLY A 1 180 ? -6.621 -6.447 -7.996 1.00 96.19 180 GLY A C 1
ATOM 1481 O O . GLY A 1 180 ? -5.405 -6.629 -8.090 1.00 96.19 180 GLY A O 1
ATOM 1482 N N . ILE A 1 181 ? -7.334 -5.898 -8.984 1.00 96.19 181 ILE A N 1
ATOM 1483 C CA . ILE A 1 181 ? -6.738 -5.449 -10.251 1.00 96.19 181 ILE A CA 1
ATOM 1484 C C . ILE A 1 181 ? -5.774 -4.284 -10.008 1.00 96.19 181 ILE A C 1
ATOM 1486 O O . ILE A 1 181 ? -4.667 -4.292 -10.543 1.00 96.19 181 ILE A O 1
ATOM 1490 N N . ALA A 1 182 ? -6.163 -3.310 -9.182 1.00 96.31 182 ALA A N 1
ATOM 1491 C CA . ALA A 1 182 ? -5.328 -2.159 -8.854 1.00 96.31 182 ALA A CA 1
ATOM 1492 C C . ALA A 1 182 ? -4.028 -2.564 -8.154 1.00 96.31 182 ALA A C 1
ATOM 1494 O O . ALA A 1 182 ? -2.954 -2.071 -8.507 1.00 96.31 182 ALA A O 1
ATOM 1495 N N . HIS A 1 183 ? -4.115 -3.497 -7.205 1.00 97.88 183 HIS A N 1
ATOM 1496 C CA . HIS A 1 183 ? -2.953 -4.070 -6.541 1.00 97.88 183 HIS A CA 1
ATOM 1497 C C . HIS A 1 183 ? -2.004 -4.709 -7.561 1.00 97.88 183 HIS A C 1
ATOM 1499 O O . HIS A 1 183 ? -0.810 -4.409 -7.574 1.00 97.88 183 HIS A O 1
ATOM 1505 N N . HIS A 1 184 ? -2.531 -5.577 -8.430 1.00 97.38 184 HIS A N 1
ATOM 1506 C CA . HIS A 1 184 ? -1.734 -6.253 -9.451 1.00 97.38 184 HIS A CA 1
ATOM 1507 C C . HIS A 1 184 ? -1.077 -5.264 -10.425 1.00 97.38 184 HIS A C 1
ATOM 1509 O O . HIS A 1 184 ? 0.129 -5.344 -10.658 1.00 97.38 184 HIS A O 1
ATOM 1515 N N . GLU A 1 185 ? -1.841 -4.316 -10.971 1.00 97.88 185 GLU A N 1
ATOM 1516 C CA . GLU A 1 185 ? -1.336 -3.377 -11.974 1.00 97.88 185 GLU A CA 1
ATOM 1517 C C . GLU A 1 185 ? -0.250 -2.455 -11.403 1.00 97.88 185 GLU A C 1
ATOM 1519 O O . GLU A 1 185 ? 0.780 -2.259 -12.051 1.00 97.88 185 GLU A O 1
ATOM 1524 N N . LEU A 1 186 ? -0.398 -1.964 -10.165 1.00 98.38 186 LEU A N 1
ATOM 1525 C CA . LEU A 1 186 ? 0.647 -1.153 -9.535 1.00 98.38 186 LEU A CA 1
ATOM 1526 C C . LEU A 1 186 ? 1.946 -1.955 -9.344 1.00 98.38 186 LEU A C 1
ATOM 1528 O O . LEU A 1 186 ? 3.032 -1.449 -9.636 1.00 98.38 186 LEU A O 1
ATOM 1532 N N . VAL A 1 187 ? 1.849 -3.213 -8.895 1.00 97.06 187 VAL A N 1
ATOM 1533 C CA . VAL A 1 187 ? 3.019 -4.097 -8.743 1.00 97.06 187 VAL A CA 1
ATOM 1534 C C . VAL A 1 187 ? 3.676 -4.385 -10.096 1.00 97.06 187 VAL A C 1
ATOM 1536 O O . VAL A 1 187 ? 4.907 -4.389 -10.176 1.00 97.06 187 VAL A O 1
ATOM 1539 N N . ARG A 1 188 ? 2.877 -4.573 -11.157 1.00 97.44 188 ARG A N 1
ATOM 1540 C CA . ARG A 1 188 ? 3.346 -4.817 -12.530 1.00 97.44 188 ARG A CA 1
ATOM 1541 C C . ARG A 1 188 ? 4.069 -3.608 -13.125 1.00 97.44 188 ARG A C 1
ATOM 1543 O O . ARG A 1 188 ? 5.116 -3.774 -13.749 1.00 97.44 188 ARG A O 1
ATOM 1550 N N . ILE A 1 189 ? 3.520 -2.401 -12.963 1.00 98.38 189 ILE A N 1
ATOM 1551 C CA . ILE A 1 189 ? 4.164 -1.154 -13.414 1.00 98.38 189 ILE A CA 1
ATOM 1552 C C . ILE A 1 189 ? 5.443 -0.902 -12.602 1.00 98.38 189 ILE A C 1
ATOM 1554 O O . ILE A 1 189 ? 6.465 -0.487 -13.159 1.00 98.38 189 ILE A O 1
ATOM 1558 N N . HIS A 1 190 ? 5.392 -1.194 -11.299 1.00 98.19 190 HIS A N 1
ATOM 1559 C CA . HIS A 1 190 ? 6.483 -1.007 -10.346 1.00 98.19 190 HIS A CA 1
ATOM 1560 C C . HIS A 1 190 ? 7.053 0.427 -10.402 1.00 98.19 190 HIS A C 1
ATOM 1562 O O . HIS A 1 190 ? 8.220 0.620 -10.761 1.00 98.19 190 HIS A O 1
ATOM 1568 N N . PRO A 1 191 ? 6.220 1.459 -10.160 1.00 98.31 191 PRO A N 1
ATOM 1569 C CA . PRO A 1 191 ? 6.557 2.840 -10.503 1.00 98.31 191 PRO A CA 1
ATOM 1570 C C . PRO A 1 191 ? 7.684 3.456 -9.664 1.00 98.31 191 PRO A C 1
ATOM 1572 O O . PRO A 1 191 ? 8.314 4.410 -10.116 1.00 98.31 191 PRO A O 1
ATOM 1575 N N . PHE A 1 192 ? 7.960 2.932 -8.472 1.00 98.25 192 PHE A N 1
ATOM 1576 C CA . PHE A 1 192 ? 8.946 3.479 -7.538 1.00 98.25 192 PHE A CA 1
ATOM 1577 C C . PHE A 1 192 ? 10.211 2.611 -7.453 1.00 98.25 192 PHE A C 1
ATOM 1579 O O . PHE A 1 192 ? 10.217 1.458 -7.885 1.00 98.25 192 PHE A O 1
ATOM 1586 N N . LEU A 1 193 ? 11.297 3.157 -6.896 1.00 95.38 193 LEU A N 1
ATOM 1587 C CA . LEU A 1 193 ? 12.554 2.421 -6.669 1.00 95.38 193 LEU A CA 1
ATOM 1588 C C . LEU A 1 193 ? 12.449 1.387 -5.535 1.00 95.38 193 LEU A C 1
ATOM 1590 O O . LEU A 1 193 ? 13.084 0.340 -5.610 1.00 95.38 193 LEU A O 1
ATOM 1594 N N . ASP A 1 194 ? 11.648 1.680 -4.513 1.00 94.56 194 ASP A N 1
ATOM 1595 C CA . ASP A 1 194 ? 11.340 0.827 -3.360 1.00 94.56 194 ASP A CA 1
ATOM 1596 C C . ASP A 1 194 ? 9.893 1.140 -2.921 1.00 94.56 194 ASP A C 1
ATOM 1598 O O . ASP A 1 194 ? 9.299 2.119 -3.364 1.00 94.56 194 ASP A O 1
ATOM 1602 N N . GLY A 1 195 ? 9.283 0.300 -2.090 1.00 95.19 195 GLY A N 1
ATOM 1603 C CA . GLY A 1 195 ? 7.977 0.559 -1.484 1.00 95.19 195 GLY A CA 1
ATOM 1604 C C . GLY A 1 195 ? 6.768 0.144 -2.327 1.00 95.19 195 GLY A C 1
ATOM 1605 O O . GLY A 1 195 ? 5.650 0.212 -1.825 1.00 95.19 195 GLY A O 1
ATOM 1606 N N . ASN A 1 196 ? 6.950 -0.352 -3.556 1.00 97.12 196 ASN A N 1
ATOM 1607 C CA . ASN A 1 196 ? 5.846 -0.727 -4.458 1.00 97.12 196 ASN A CA 1
ATOM 1608 C C . ASN A 1 196 ? 4.873 -1.755 -3.847 1.00 97.12 196 ASN A C 1
ATOM 1610 O O . ASN A 1 196 ? 3.656 -1.618 -3.993 1.00 97.12 196 ASN A O 1
ATOM 1614 N N . GLY A 1 197 ? 5.383 -2.759 -3.123 1.00 95.81 197 GLY A N 1
ATOM 1615 C CA . GLY A 1 197 ? 4.552 -3.742 -2.418 1.00 95.81 197 GLY A CA 1
ATOM 1616 C C . GLY A 1 197 ? 3.695 -3.109 -1.315 1.00 95.81 197 GLY A C 1
ATOM 1617 O O . GLY A 1 197 ? 2.495 -3.354 -1.224 1.00 95.81 197 GLY A O 1
ATOM 1618 N N . ARG A 1 198 ? 4.275 -2.205 -0.519 1.00 96.94 198 ARG A N 1
ATOM 1619 C CA . ARG A 1 198 ? 3.542 -1.474 0.530 1.00 96.94 198 ARG A CA 1
ATOM 1620 C C . ARG A 1 198 ? 2.497 -0.534 -0.066 1.00 96.94 198 ARG A C 1
ATOM 1622 O O . ARG A 1 198 ? 1.352 -0.550 0.375 1.00 96.94 198 ARG A O 1
ATOM 1629 N N . VAL A 1 199 ? 2.858 0.230 -1.100 1.00 97.94 199 VAL A N 1
ATOM 1630 C CA . VAL A 1 199 ? 1.931 1.159 -1.767 1.00 97.94 199 VAL A CA 1
ATOM 1631 C C . VAL A 1 199 ? 0.773 0.406 -2.423 1.00 97.94 199 VAL A C 1
ATOM 1633 O O . VAL A 1 199 ? -0.359 0.857 -2.312 1.00 97.94 199 VAL A O 1
ATOM 1636 N N . SER A 1 200 ? 1.012 -0.746 -3.060 1.00 97.69 200 SER A N 1
ATOM 1637 C CA . SER A 1 200 ? -0.063 -1.540 -3.689 1.00 97.69 200 SER A CA 1
ATOM 1638 C C . SER A 1 200 ? -1.067 -2.081 -2.676 1.00 97.69 200 SER A C 1
ATOM 1640 O O . SER A 1 200 ? -2.270 -1.980 -2.913 1.00 97.69 200 SER A O 1
ATOM 1642 N N . ARG A 1 201 ? -0.604 -2.590 -1.528 1.00 96.94 201 ARG A N 1
ATOM 1643 C CA . ARG A 1 201 ? -1.488 -3.044 -0.439 1.00 96.94 201 ARG A CA 1
ATOM 1644 C C . ARG A 1 201 ? -2.309 -1.901 0.146 1.00 96.94 201 ARG A C 1
ATOM 1646 O O . ARG A 1 201 ? -3.521 -2.021 0.264 1.00 96.94 201 ARG A O 1
ATOM 1653 N N . VAL A 1 202 ? -1.660 -0.781 0.444 1.00 96.00 202 VAL A N 1
ATOM 1654 C CA . VAL A 1 202 ? -2.304 0.411 1.012 1.00 96.00 202 VAL A CA 1
ATOM 1655 C C . VAL A 1 202 ? -3.289 1.045 0.019 1.00 96.00 202 VAL A C 1
ATOM 1657 O O . VAL A 1 202 ? -4.376 1.454 0.414 1.00 96.00 202 VAL A O 1
ATOM 1660 N N . LEU A 1 203 ? -2.972 1.060 -1.279 1.00 95.94 203 LEU A N 1
ATOM 1661 C CA . LEU A 1 203 ? -3.895 1.494 -2.331 1.00 95.94 203 LEU A CA 1
ATOM 1662 C C . LEU A 1 203 ? -5.117 0.570 -2.437 1.00 95.94 203 LEU A C 1
ATOM 1664 O O . LEU A 1 203 ? -6.234 1.056 -2.583 1.00 95.94 203 LEU A O 1
ATOM 1668 N N . ALA A 1 204 ? -4.923 -0.748 -2.347 1.00 95.12 204 ALA A N 1
ATOM 1669 C CA . ALA A 1 204 ? -6.032 -1.698 -2.324 1.00 95.12 204 ALA A CA 1
ATOM 1670 C C . ALA A 1 204 ? -6.923 -1.488 -1.092 1.00 95.12 204 ALA A C 1
ATOM 1672 O O . ALA A 1 204 ? -8.141 -1.488 -1.226 1.00 95.12 204 ALA A O 1
ATOM 1673 N N . THR A 1 205 ? -6.329 -1.236 0.080 1.00 93.44 205 THR A N 1
ATOM 1674 C CA . THR A 1 205 ? -7.068 -0.855 1.291 1.00 93.44 205 THR A CA 1
ATOM 1675 C C . THR A 1 205 ? -7.872 0.423 1.081 1.00 93.44 205 THR A C 1
ATOM 1677 O O . THR A 1 205 ? -9.044 0.435 1.423 1.00 93.44 205 THR A O 1
ATOM 1680 N N . LEU A 1 206 ? -7.288 1.459 0.473 1.00 92.38 206 LEU A N 1
ATOM 1681 C CA . LEU A 1 206 ? -7.988 2.715 0.188 1.00 92.38 206 LEU A CA 1
ATOM 1682 C C . LEU A 1 206 ? -9.204 2.525 -0.735 1.00 92.38 206 LEU A C 1
ATOM 1684 O O . LEU A 1 206 ? -10.201 3.212 -0.574 1.00 92.38 206 LEU A O 1
ATOM 1688 N N . ILE A 1 207 ? -9.132 1.604 -1.700 1.00 91.38 207 ILE A N 1
ATOM 1689 C CA . ILE A 1 207 ? -10.258 1.290 -2.601 1.00 91.38 207 ILE A CA 1
ATOM 1690 C C . ILE A 1 207 ? -11.399 0.567 -1.863 1.00 91.38 207 ILE A C 1
ATOM 1692 O O . ILE A 1 207 ? -12.544 0.639 -2.302 1.00 91.38 207 ILE A O 1
ATOM 1696 N N . LEU A 1 208 ? -11.084 -0.153 -0.783 1.00 90.31 208 LEU A N 1
ATOM 1697 C CA . LEU A 1 208 ? -12.040 -0.917 0.027 1.00 90.31 208 LEU A CA 1
ATOM 1698 C C . LEU A 1 208 ? -12.574 -0.142 1.243 1.00 90.31 208 LEU A C 1
ATOM 1700 O O . LEU A 1 208 ? -13.415 -0.680 1.959 1.00 90.31 208 LEU A O 1
ATOM 1704 N N . PHE A 1 209 ? -12.041 1.051 1.506 1.00 82.12 209 PHE A N 1
ATOM 1705 C CA . PHE A 1 209 ? -12.364 1.872 2.674 1.00 82.12 209 PHE A CA 1
ATOM 1706 C C . PHE A 1 209 ? -13.659 2.660 2.460 1.00 82.12 209 PHE A C 1
ATOM 1708 O O . PHE A 1 209 ? -14.469 2.716 3.413 1.00 82.12 209 PHE A O 1
#

pLDDT: mean 92.93, std 7.31, range [46.91, 98.56]

Organism: NCBI:txid1974832

Secondary structure (DSSP, 8-state):
---------HHHHHHHHHHHHHHHHHHHS---HHHHHHHHHHHHHHHHHHHHHTTT----HHHHHHHHTT----S-HHHHHHHHHHHHHHHHHHHHHHTT-S---HHHHHHHHHHHTTTTS-GGGTT---SS---EE-TTT--EEE-PPPGGGHHHHHHHHHHHHT---SS---HHHHHHHHHHHHHHH--SSS-HHHHHHHHHHHHH-

Radius of gyration: 18.18 Å; Cα contacts (8 Å, |Δi|>4): 207; chains: 1; bounding box: 43×33×46 Å

InterPro domains:
  IPR003812 Fido domain [PF02661] (104-208)
  IPR003812 Fido domain [PS51459] (104-209)
  IPR036597 Fido-like domain superfamily [G3DSA:1.10.3290.10] (11-209)
  IPR036597 Fido-like domain superfamily [SSF140931] (78-208)
  IPR040198 Fido domain-containing protein [PTHR13504] (28-209)

Nearest PDB structures (foldseek):
  6i7i-assembly1_A-2  TM=8.000E-01  e=9.296E-11  Homo sapiens
  6zmd-assembly1_B  TM=8.111E-01  e=2.894E-10  Homo sapiens
  6i7k-assembly1_A  TM=8.021E-01  e=3.747E-10  Homo sapiens
  7cb8-assembly1_A  TM=8.345E-01  e=2.834E-06  Mycobacterium m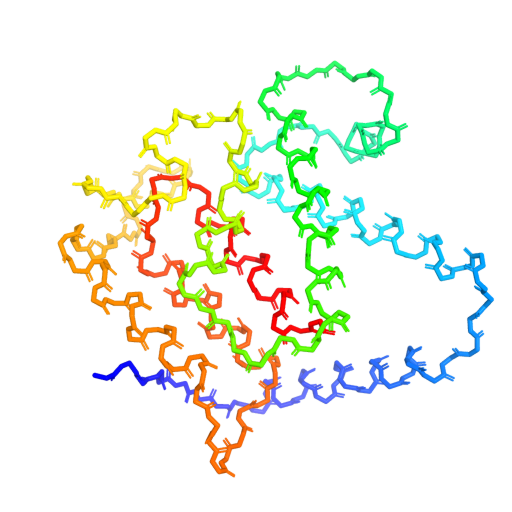arinum M
  8cil-assembly1_A  TM=7.389E-01  e=1.376E-06  Coxiella burnetii